Protein AF-A0A812R9K9-F1 (afdb_monomer_lite)

Organism: NCBI:txid1628268

pLDDT: mean 82.78, std 11.75, range [37.62, 94.38]

Sequence (200 aa):
FLWGAYLDRHEHDPGRIRAAMFLMLFVVTCSELGLLLAGVVSLKTTLLALLVNCWGGLDALLRFPAAHDLESWFSAKQFGLLLVKTVTYAFGFIGFRMHIGKFIALILLNVWGLPVLYLMALPLDPCEQVAQDEYDIDLVIRVWQLAVCSKERRKCLDTCRCWWNRKLVAASEQSPLARMAICAASPHYRRAFSKKGRSV

Secondary structure (DSSP, 8-state):
-HHHHHHHHHTT-HHHHHHHHHHHHHHHHHHHHHHHHTTSB-HHHHHHHHHHIIIIIHHHHHHTT----TTSHHHHHHHHHHHHHHHHHHHHBTTGGG-HHHHHHHIIIIIIHHHHHHHHHS-SSTTT----GGG-S-HHHHHHHHHH-HHHHHHHHHHHHHHHHHHHHHHHHH-HHHHHHHHHH-HHHHHHHHHHTT--

Radius of gyration: 21.52 Å; chains: 1; bounding box: 44×42×67 Å

Structure (mmCIF, N/CA/C/O backbone):
data_AF-A0A812R9K9-F1
#
_entry.id   AF-A0A812R9K9-F1
#
loop_
_atom_site.group_PDB
_atom_site.id
_atom_site.type_symbol
_atom_site.label_atom_id
_atom_site.label_alt_id
_atom_site.label_comp_id
_atom_site.label_asym_id
_atom_site.label_entity_id
_atom_site.label_seq_id
_atom_site.pdbx_PDB_ins_code
_atom_site.Cartn_x
_atom_site.Cartn_y
_atom_site.Cartn_z
_atom_site.occupancy
_atom_site.B_iso_or_equiv
_atom_site.auth_seq_id
_atom_site.auth_comp_id
_atom_site.auth_asym_id
_atom_site.auth_atom_id
_atom_site.pdbx_PDB_model_num
ATOM 1 N N . PHE A 1 1 ? 6.531 -17.738 11.746 1.00 61.00 1 PHE A N 1
ATOM 2 C CA . PHE A 1 1 ? 6.916 -19.009 11.100 1.00 61.00 1 PHE A CA 1
ATOM 3 C C . PHE A 1 1 ? 6.564 -19.055 9.618 1.00 61.00 1 PHE A C 1
ATOM 5 O O . PHE A 1 1 ? 7.491 -19.150 8.833 1.00 61.00 1 PHE A O 1
ATOM 12 N N . LEU A 1 2 ? 5.294 -18.914 9.203 1.00 88.12 2 LEU A N 1
ATOM 13 C CA . LEU A 1 2 ? 4.933 -19.003 7.772 1.00 88.12 2 LEU A CA 1
ATOM 14 C C . LEU A 1 2 ? 5.590 -17.934 6.880 1.00 88.12 2 LEU A C 1
ATOM 16 O O . LEU A 1 2 ? 6.073 -18.271 5.807 1.00 88.12 2 LEU A O 1
ATOM 20 N N . TRP A 1 3 ? 5.637 -16.671 7.324 1.00 90.75 3 TRP A N 1
ATOM 21 C CA . TRP A 1 3 ? 6.275 -15.601 6.543 1.00 90.75 3 TRP A CA 1
ATOM 22 C C . TRP A 1 3 ? 7.786 -15.799 6.399 1.00 90.75 3 TRP A C 1
ATOM 24 O O . TRP A 1 3 ? 8.282 -15.772 5.285 1.00 90.75 3 TRP A O 1
ATOM 34 N N . GLY A 1 4 ? 8.491 -16.098 7.497 1.00 88.56 4 GLY A N 1
ATOM 35 C CA . GLY A 1 4 ? 9.932 -16.388 7.461 1.00 88.56 4 GLY A CA 1
ATOM 36 C C . GLY A 1 4 ? 10.275 -17.539 6.514 1.00 88.56 4 GLY A C 1
ATOM 37 O O . GLY A 1 4 ? 11.042 -17.347 5.587 1.00 88.56 4 GLY A O 1
ATOM 38 N N . ALA A 1 5 ? 9.587 -18.681 6.628 1.00 90.31 5 ALA A N 1
ATOM 39 C CA . ALA A 1 5 ? 9.808 -19.808 5.718 1.00 90.31 5 ALA A CA 1
ATOM 40 C C . ALA A 1 5 ? 9.492 -19.479 4.242 1.00 90.31 5 ALA A C 1
ATOM 42 O O . ALA A 1 5 ? 10.068 -20.069 3.328 1.00 90.31 5 ALA A O 1
ATOM 43 N N . TYR A 1 6 ? 8.550 -18.562 3.989 1.00 91.44 6 TYR A N 1
ATOM 44 C CA . TYR A 1 6 ? 8.274 -18.075 2.639 1.00 91.44 6 TYR A CA 1
ATOM 45 C C . TYR A 1 6 ? 9.404 -17.187 2.109 1.00 91.44 6 TYR A C 1
ATOM 47 O O . TYR A 1 6 ? 9.751 -17.327 0.934 1.00 91.44 6 TYR A O 1
ATOM 55 N N . LEU A 1 7 ? 9.956 -16.313 2.959 1.00 90.06 7 LEU A N 1
ATOM 56 C CA . LEU A 1 7 ? 11.097 -15.455 2.643 1.00 90.06 7 LEU A CA 1
ATOM 57 C C . LEU A 1 7 ? 12.351 -16.287 2.379 1.00 90.06 7 LEU A C 1
ATOM 59 O O . LEU A 1 7 ? 12.914 -16.145 1.304 1.00 90.06 7 LEU A O 1
ATOM 63 N N . ASP A 1 8 ? 12.688 -17.243 3.248 1.00 87.44 8 ASP A N 1
ATOM 64 C CA . ASP A 1 8 ? 13.851 -18.132 3.075 1.00 87.44 8 ASP A CA 1
ATOM 65 C C . ASP A 1 8 ? 13.813 -18.880 1.730 1.00 87.44 8 ASP A C 1
ATOM 67 O O . ASP A 1 8 ? 14.831 -19.165 1.108 1.00 87.44 8 ASP A O 1
ATOM 71 N N . ARG A 1 9 ? 12.609 -19.202 1.237 1.00 88.50 9 ARG A N 1
ATOM 72 C CA . ARG A 1 9 ? 12.427 -19.880 -0.054 1.00 88.50 9 ARG A CA 1
ATOM 73 C C . ARG A 1 9 ? 12.538 -18.944 -1.264 1.00 88.50 9 ARG A C 1
ATOM 75 O O . ARG A 1 9 ? 12.765 -19.427 -2.374 1.00 88.50 9 ARG A O 1
ATOM 82 N N . HIS A 1 10 ? 12.299 -17.648 -1.089 1.00 86.50 10 HIS A N 1
ATOM 83 C CA . HIS A 1 10 ? 12.170 -16.670 -2.176 1.00 86.50 10 HIS A CA 1
ATOM 84 C C . HIS A 1 10 ? 13.072 -15.443 -2.001 1.00 86.50 10 HIS A C 1
ATOM 86 O O . HIS A 1 10 ? 12.813 -14.428 -2.643 1.00 86.50 10 HIS A O 1
ATOM 92 N N . GLU A 1 11 ? 14.111 -15.539 -1.173 1.00 80.00 11 GLU A N 1
ATOM 93 C CA . GLU A 1 11 ? 15.035 -14.450 -0.834 1.00 80.00 11 GLU A CA 1
ATOM 94 C C . GLU A 1 11 ? 15.571 -13.752 -2.095 1.00 80.00 11 GLU A C 1
ATOM 96 O O . GLU A 1 11 ? 15.423 -12.544 -2.248 1.00 80.00 11 GLU A O 1
ATOM 101 N N . HIS A 1 12 ? 16.008 -14.533 -3.088 1.00 80.38 12 HIS A N 1
ATOM 102 C CA . HIS A 1 12 ? 16.533 -14.018 -4.359 1.00 80.38 12 HIS A CA 1
ATOM 103 C C . HIS A 1 12 ? 15.465 -13.659 -5.421 1.00 80.38 12 HIS A C 1
ATOM 105 O O . HIS A 1 12 ? 15.804 -13.395 -6.576 1.00 80.38 12 HIS A O 1
ATOM 111 N N . ASP A 1 13 ? 14.167 -13.670 -5.089 1.00 84.50 13 ASP A N 1
ATOM 112 C CA . ASP A 1 13 ? 13.080 -13.251 -5.992 1.00 84.50 13 ASP A CA 1
ATOM 113 C C . ASP A 1 13 ? 12.228 -12.136 -5.349 1.00 84.50 13 ASP A C 1
ATOM 115 O O . ASP A 1 13 ? 11.085 -12.362 -4.917 1.00 84.50 13 ASP A O 1
ATOM 119 N N . PRO A 1 14 ? 12.739 -10.886 -5.325 1.00 83.25 14 PRO A N 1
ATOM 120 C CA . PRO A 1 14 ? 12.039 -9.759 -4.708 1.00 83.25 14 PRO A CA 1
ATOM 121 C C . PRO A 1 14 ? 10.703 -9.450 -5.396 1.00 83.25 14 PRO A C 1
ATOM 123 O O . PRO A 1 14 ? 9.806 -8.868 -4.783 1.00 83.25 14 PRO A O 1
ATOM 126 N N . GLY A 1 15 ? 10.522 -9.866 -6.656 1.00 84.31 15 GLY A N 1
ATOM 127 C CA . GLY A 1 15 ? 9.264 -9.715 -7.382 1.00 84.31 15 GLY A CA 1
ATOM 128 C C . GLY A 1 15 ? 8.128 -10.532 -6.763 1.00 84.31 15 GLY A C 1
ATOM 129 O O . GLY A 1 15 ? 7.005 -10.035 -6.633 1.00 84.31 15 GLY A O 1
ATOM 130 N N . ARG A 1 16 ? 8.409 -11.767 -6.328 1.00 87.62 16 ARG A N 1
ATOM 131 C CA . ARG A 1 16 ? 7.423 -12.620 -5.640 1.00 87.62 16 ARG A CA 1
ATOM 132 C C . ARG A 1 16 ? 7.101 -12.135 -4.240 1.00 87.62 16 ARG A C 1
ATOM 134 O O . ARG A 1 16 ? 5.938 -12.195 -3.840 1.00 87.62 16 ARG A O 1
ATOM 141 N N . ILE A 1 17 ? 8.100 -11.657 -3.506 1.00 89.88 17 ILE A N 1
ATOM 142 C CA . ILE A 1 17 ? 7.899 -11.077 -2.175 1.00 89.88 17 ILE A CA 1
ATOM 143 C C . ILE A 1 17 ? 6.997 -9.846 -2.295 1.00 89.88 17 ILE A C 1
ATOM 145 O O . ILE A 1 17 ? 5.950 -9.781 -1.651 1.00 89.88 17 ILE A O 1
ATOM 149 N N . ARG A 1 18 ? 7.312 -8.940 -3.229 1.00 89.75 18 ARG A N 1
ATOM 150 C CA . ARG A 1 18 ? 6.493 -7.758 -3.522 1.00 89.75 18 ARG A CA 1
ATOM 151 C C . ARG A 1 18 ? 5.051 -8.125 -3.879 1.00 89.75 18 ARG A C 1
ATOM 153 O O . ARG A 1 18 ? 4.118 -7.516 -3.363 1.00 89.75 18 ARG A O 1
ATOM 160 N N . ALA A 1 19 ? 4.844 -9.141 -4.720 1.00 89.06 19 ALA A N 1
ATOM 161 C CA . ALA A 1 19 ? 3.507 -9.619 -5.079 1.00 89.06 19 ALA A CA 1
ATOM 162 C C . ALA A 1 19 ? 2.724 -10.165 -3.869 1.00 89.06 19 ALA A C 1
ATOM 164 O O . ALA A 1 19 ? 1.536 -9.871 -3.725 1.00 89.06 19 ALA A O 1
ATOM 165 N N . ALA A 1 20 ? 3.381 -10.913 -2.978 1.00 92.31 20 ALA A N 1
ATOM 166 C CA . ALA A 1 20 ? 2.767 -11.394 -1.743 1.00 92.31 20 ALA A CA 1
ATOM 167 C C . ALA A 1 20 ? 2.375 -10.233 -0.816 1.00 92.31 20 ALA A C 1
ATOM 169 O O . ALA A 1 20 ? 1.275 -10.225 -0.266 1.00 92.31 20 ALA A O 1
ATOM 170 N N . MET A 1 21 ? 3.219 -9.209 -0.700 1.00 92.25 21 MET A N 1
ATOM 171 C CA . MET A 1 21 ? 2.911 -8.021 0.097 1.00 92.25 21 MET A CA 1
ATOM 172 C C . MET A 1 21 ? 1.775 -7.186 -0.508 1.00 92.25 21 MET A C 1
ATOM 174 O O . MET A 1 21 ? 0.941 -6.672 0.235 1.00 92.25 21 MET A O 1
ATOM 178 N N . PHE A 1 22 ? 1.669 -7.102 -1.840 1.00 92.3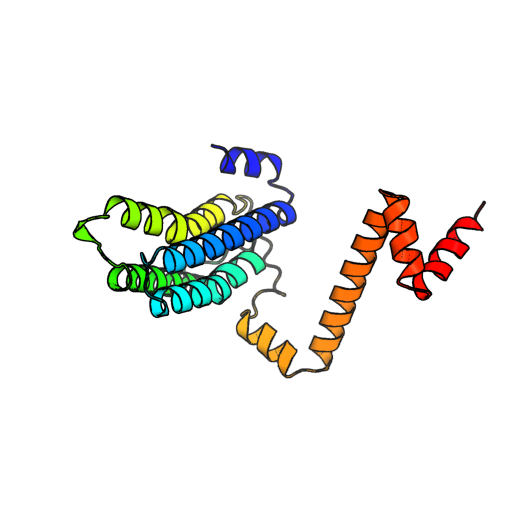1 22 PHE A N 1
ATOM 179 C CA . PHE A 1 22 ? 0.506 -6.499 -2.505 1.00 92.31 22 PHE A CA 1
ATOM 180 C C . PHE A 1 22 ? -0.785 -7.255 -2.189 1.00 92.31 22 PHE A C 1
ATOM 182 O O . PHE A 1 22 ? -1.809 -6.630 -1.911 1.00 92.31 22 PHE A O 1
ATOM 189 N N . LEU A 1 23 ? -0.740 -8.590 -2.186 1.00 93.12 23 LEU A N 1
ATOM 190 C CA . LEU A 1 23 ? -1.879 -9.410 -1.783 1.00 93.12 23 LEU A CA 1
ATOM 191 C C . LEU A 1 23 ? -2.259 -9.148 -0.319 1.00 93.12 23 LEU A C 1
ATOM 193 O O . LEU A 1 23 ? -3.439 -9.007 -0.012 1.00 93.12 23 LEU A O 1
ATOM 197 N N . MET A 1 24 ? -1.282 -9.027 0.580 1.00 92.62 24 MET A N 1
ATOM 198 C CA . MET A 1 24 ? -1.536 -8.687 1.983 1.00 92.62 24 MET A CA 1
ATOM 199 C C . MET A 1 24 ? -2.142 -7.291 2.137 1.00 92.62 24 MET A C 1
ATOM 201 O O . MET A 1 24 ? -3.121 -7.142 2.863 1.00 92.62 24 MET A O 1
ATOM 205 N N . LEU A 1 25 ? -1.628 -6.283 1.424 1.00 93.31 25 LEU A N 1
ATOM 206 C CA . LEU A 1 25 ? -2.205 -4.936 1.407 1.00 93.31 25 LEU A CA 1
ATOM 207 C C . LEU A 1 25 ? -3.656 -4.960 0.909 1.00 93.31 25 LEU A C 1
ATOM 209 O O . LEU A 1 25 ? -4.515 -4.289 1.483 1.00 93.31 25 LEU A O 1
ATOM 213 N N . PHE A 1 26 ? -3.951 -5.763 -0.115 1.00 93.25 26 PHE A N 1
ATOM 214 C CA . PHE A 1 26 ? -5.313 -5.968 -0.601 1.00 93.25 26 PHE A CA 1
ATOM 215 C C . PHE A 1 26 ? -6.209 -6.601 0.473 1.00 93.25 26 PHE A C 1
ATOM 217 O O . PHE A 1 26 ? -7.285 -6.077 0.750 1.00 93.25 26 PHE A O 1
ATOM 224 N N . VAL A 1 27 ? -5.750 -7.665 1.139 1.00 93.31 27 VAL A N 1
ATOM 225 C CA . VAL A 1 27 ? -6.488 -8.318 2.237 1.00 93.31 27 VAL A CA 1
ATOM 226 C C . VAL A 1 27 ? -6.747 -7.352 3.397 1.00 93.31 27 VAL A C 1
ATOM 228 O O . VAL A 1 27 ? -7.874 -7.287 3.885 1.00 93.31 27 VAL A O 1
ATOM 231 N N . VAL A 1 28 ? -5.744 -6.568 3.803 1.00 92.12 28 VAL A N 1
ATOM 232 C CA . VAL A 1 28 ? -5.869 -5.510 4.821 1.00 92.12 28 VAL A CA 1
ATOM 233 C C . VAL A 1 28 ? -6.953 -4.520 4.402 1.00 92.12 28 VAL A C 1
ATOM 235 O O . VAL A 1 28 ? -7.919 -4.328 5.134 1.00 92.12 28 VAL A O 1
ATOM 238 N N . THR A 1 29 ? -6.877 -3.997 3.179 1.00 93.25 29 THR A N 1
ATOM 239 C CA . THR A 1 29 ? -7.857 -3.052 2.618 1.00 93.25 29 THR A CA 1
ATOM 240 C C . THR A 1 29 ? -9.279 -3.630 2.607 1.00 93.25 29 THR A C 1
ATOM 242 O O . THR A 1 29 ? -10.227 -2.967 3.028 1.00 93.25 29 THR A O 1
ATOM 245 N N . CYS A 1 30 ? -9.450 -4.888 2.191 1.00 94.38 30 CYS A N 1
ATOM 246 C CA . CYS A 1 30 ? -10.738 -5.580 2.250 1.00 94.38 30 CYS A CA 1
ATOM 247 C C . CYS A 1 30 ? -11.240 -5.749 3.688 1.00 94.38 30 CYS A C 1
ATOM 249 O O . CYS A 1 30 ? -12.436 -5.604 3.938 1.00 94.38 30 CYS A O 1
ATOM 251 N N . SER A 1 31 ? -10.349 -6.029 4.640 1.00 92.25 31 SER A N 1
ATOM 252 C CA . SER A 1 31 ? -10.724 -6.156 6.048 1.00 92.25 31 SER A CA 1
ATOM 253 C C . SER A 1 31 ? -11.186 -4.822 6.646 1.00 92.25 31 SER A C 1
ATOM 255 O O . SER A 1 31 ? -12.160 -4.803 7.395 1.00 92.25 31 SER A O 1
ATOM 257 N N . GLU A 1 32 ? -10.589 -3.695 6.244 1.00 92.44 32 GLU A N 1
ATOM 258 C CA . GLU A 1 32 ? -11.025 -2.350 6.648 1.00 92.44 32 GLU A CA 1
ATOM 259 C C . GLU A 1 32 ? -12.422 -2.008 6.113 1.00 92.44 32 GLU A C 1
ATOM 261 O O . GLU A 1 32 ? -13.250 -1.450 6.838 1.00 92.44 32 GLU A O 1
ATOM 266 N N . LEU A 1 33 ? -12.724 -2.402 4.872 1.00 93.94 33 LEU A N 1
ATOM 267 C CA . LEU A 1 33 ? -14.076 -2.300 4.316 1.00 93.94 33 LEU A CA 1
ATOM 268 C C . LEU A 1 33 ? -15.061 -3.209 5.062 1.00 93.94 33 LEU A C 1
ATOM 270 O O . LEU A 1 33 ? -16.177 -2.794 5.362 1.00 93.94 33 LEU A O 1
ATOM 274 N N . GLY A 1 34 ? -14.647 -4.427 5.418 1.00 93.19 34 GLY A N 1
ATOM 275 C CA . GLY A 1 34 ? -15.454 -5.335 6.235 1.00 93.19 34 GLY A CA 1
ATOM 276 C C . GLY A 1 34 ? -15.801 -4.744 7.605 1.00 93.19 34 GLY A C 1
ATOM 277 O O . GLY A 1 34 ? -16.941 -4.851 8.052 1.00 93.19 34 GLY A O 1
ATOM 278 N N . LEU A 1 35 ? -14.853 -4.058 8.248 1.00 91.00 35 LEU A N 1
ATOM 279 C CA . LEU A 1 35 ? -15.060 -3.377 9.532 1.00 91.00 35 LEU A CA 1
ATOM 280 C C . LEU A 1 35 ? -16.048 -2.208 9.433 1.00 91.00 35 LEU A C 1
ATOM 282 O O . LEU A 1 35 ? -16.828 -1.993 10.365 1.00 91.00 35 LEU A O 1
ATOM 286 N N . LEU A 1 36 ? -16.044 -1.485 8.309 1.00 93.94 36 LEU A N 1
ATOM 287 C CA . LEU A 1 36 ? -17.044 -0.461 8.009 1.00 93.94 36 LEU A CA 1
ATOM 288 C C . LEU A 1 36 ? -18.440 -1.076 7.869 1.00 93.94 36 LEU A C 1
ATOM 290 O O . LEU A 1 36 ? -19.383 -0.607 8.502 1.00 93.94 36 LEU A O 1
ATOM 294 N N . LEU A 1 37 ? -18.570 -2.139 7.070 1.00 94.31 37 LEU A N 1
ATOM 295 C CA . LEU A 1 37 ? -19.849 -2.824 6.848 1.00 94.31 37 LEU A CA 1
ATOM 296 C C . LEU A 1 37 ? -20.405 -3.445 8.137 1.00 94.31 37 LEU A C 1
ATOM 298 O O . LEU A 1 37 ? -21.615 -3.478 8.334 1.00 94.31 37 LEU A O 1
ATOM 302 N N . ALA A 1 38 ? -19.525 -3.886 9.036 1.00 90.94 38 ALA A N 1
ATOM 303 C CA . ALA A 1 38 ? -19.889 -4.384 10.358 1.00 90.94 38 ALA A CA 1
ATOM 304 C C . ALA A 1 38 ? -20.239 -3.272 11.371 1.00 90.94 38 ALA A C 1
ATOM 306 O O . ALA A 1 38 ? -20.570 -3.583 12.514 1.00 90.94 38 ALA A O 1
ATOM 307 N N . GLY A 1 39 ? -20.132 -1.991 10.998 1.00 90.19 39 GLY A N 1
ATOM 308 C CA . GLY A 1 39 ? -20.424 -0.854 11.878 1.00 90.19 39 GLY A CA 1
ATOM 309 C C . GLY A 1 39 ? -19.428 -0.672 13.029 1.00 90.19 39 GLY A C 1
ATOM 310 O O . GLY A 1 39 ? -19.733 0.011 14.004 1.00 90.19 39 GLY A O 1
ATOM 311 N N . VAL A 1 40 ? -18.243 -1.285 12.942 1.00 90.44 40 VAL A N 1
ATOM 312 C CA . VAL A 1 40 ? -17.200 -1.213 13.983 1.00 90.44 40 VAL A CA 1
ATOM 313 C C . VAL A 1 40 ? -16.410 0.093 13.881 1.00 90.44 40 VAL A C 1
ATOM 315 O O . VAL A 1 40 ? -15.907 0.614 14.876 1.00 90.44 40 VAL A O 1
ATOM 318 N N . VAL A 1 41 ? -16.292 0.626 12.667 1.00 92.06 41 VAL A N 1
ATOM 319 C CA . VAL A 1 41 ? -15.477 1.796 12.346 1.00 92.06 41 VAL A CA 1
ATOM 320 C C . VAL A 1 41 ? -16.307 2.798 11.545 1.00 92.06 41 VAL A C 1
ATOM 322 O O . VAL A 1 41 ? -17.119 2.412 10.706 1.00 92.06 41 VAL A O 1
ATOM 325 N N . SER A 1 42 ? -16.113 4.094 11.800 1.00 92.31 42 SER A N 1
ATOM 326 C CA . SER A 1 42 ? -16.816 5.150 11.061 1.00 92.31 42 SER A CA 1
ATOM 327 C C . SER A 1 42 ? -16.366 5.249 9.594 1.00 92.31 42 SER A C 1
ATOM 329 O O . SER A 1 42 ? -15.195 5.033 9.280 1.00 92.31 42 SER A O 1
ATOM 331 N N . LEU A 1 43 ? -17.259 5.689 8.696 1.00 93.31 43 LEU A N 1
ATOM 332 C CA . LEU A 1 43 ? -16.930 5.912 7.278 1.00 93.31 43 LEU A CA 1
ATOM 333 C C . LEU A 1 43 ? -15.726 6.848 7.093 1.00 93.31 43 LEU A C 1
ATOM 335 O O . LEU A 1 43 ? -14.868 6.591 6.254 1.00 93.31 43 LEU A O 1
ATOM 339 N N . LYS A 1 44 ? -15.634 7.915 7.898 1.00 94.12 44 LYS A N 1
ATOM 340 C CA . LYS A 1 44 ? -14.521 8.877 7.838 1.00 94.12 44 LYS A CA 1
ATOM 341 C C . LYS A 1 44 ? -13.184 8.199 8.142 1.00 94.12 44 LYS A C 1
ATOM 343 O O . LYS A 1 44 ? -12.202 8.426 7.443 1.00 94.12 44 LYS A O 1
ATOM 348 N N . THR A 1 45 ? -13.170 7.343 9.160 1.00 92.88 45 THR A N 1
ATOM 349 C CA . THR A 1 45 ? -11.997 6.565 9.567 1.00 92.88 45 THR A CA 1
ATOM 350 C C . THR A 1 45 ? -11.582 5.591 8.475 1.00 92.88 45 THR A C 1
ATOM 352 O O . THR A 1 45 ? -10.404 5.538 8.137 1.00 92.88 45 THR A O 1
ATOM 355 N N . THR A 1 46 ? -12.536 4.882 7.866 1.00 93.50 46 THR A N 1
ATOM 356 C CA . THR A 1 46 ? -12.250 3.978 6.747 1.00 93.50 46 THR A CA 1
ATOM 357 C C . THR A 1 46 ? -11.696 4.734 5.543 1.00 93.50 46 THR A C 1
ATOM 359 O O . THR A 1 46 ? -10.688 4.315 4.991 1.00 93.50 46 THR A O 1
ATOM 362 N N . LEU A 1 47 ? -12.274 5.876 5.157 1.00 94.31 47 LEU A N 1
ATOM 363 C CA . LEU A 1 47 ? -11.760 6.677 4.037 1.00 94.31 47 LEU A CA 1
ATOM 364 C C . LEU A 1 47 ? -10.319 7.150 4.271 1.00 94.31 47 LEU A C 1
ATOM 366 O O . LEU A 1 47 ? -9.490 7.062 3.366 1.00 94.31 47 LEU A O 1
ATOM 370 N N . LEU A 1 48 ? -10.004 7.609 5.484 1.00 94.00 48 LEU A N 1
ATOM 371 C CA . LEU A 1 48 ? -8.639 7.989 5.855 1.00 94.00 48 LEU A CA 1
ATOM 372 C C . LEU A 1 48 ? -7.687 6.785 5.850 1.00 94.00 48 LEU A C 1
ATOM 374 O O . LEU A 1 48 ? -6.575 6.898 5.342 1.00 94.00 48 LEU A O 1
ATOM 378 N N . ALA A 1 49 ? -8.116 5.629 6.360 1.00 92.31 49 ALA A N 1
ATOM 379 C CA . ALA A 1 49 ? -7.313 4.408 6.349 1.00 92.31 49 ALA A CA 1
ATOM 380 C C . ALA A 1 49 ? -7.018 3.922 4.918 1.00 92.31 49 ALA A C 1
ATOM 382 O O . ALA A 1 49 ? -5.870 3.601 4.608 1.00 92.31 49 ALA A O 1
ATOM 383 N N . LEU A 1 50 ? -8.012 3.973 4.024 1.00 92.50 50 LEU A N 1
ATOM 384 C CA . LEU A 1 50 ? -7.844 3.679 2.600 1.00 92.50 50 LEU A CA 1
ATOM 385 C C . LEU A 1 50 ? -6.849 4.639 1.944 1.00 92.50 50 LEU A C 1
ATOM 387 O O . LEU A 1 50 ? -5.976 4.199 1.201 1.00 92.50 50 LEU A O 1
ATOM 391 N N . LEU A 1 51 ? -6.939 5.937 2.244 1.00 92.88 51 LEU A N 1
ATOM 392 C CA . LEU A 1 51 ? -5.996 6.933 1.737 1.00 92.88 51 LEU A CA 1
ATOM 393 C C . LEU A 1 51 ? -4.569 6.638 2.215 1.00 92.88 51 LEU A C 1
ATOM 395 O O . LEU A 1 51 ? -3.646 6.663 1.405 1.00 92.88 51 LEU A O 1
ATOM 399 N N . VAL A 1 52 ? -4.385 6.286 3.490 1.00 93.00 52 VAL A N 1
ATOM 400 C CA . VAL A 1 52 ? -3.076 5.887 4.030 1.00 93.00 52 VAL A CA 1
ATOM 401 C C . VAL A 1 52 ? -2.556 4.607 3.370 1.00 93.00 52 VAL A C 1
ATOM 403 O O . VAL A 1 52 ? -1.379 4.543 3.025 1.00 93.00 52 VAL A O 1
ATOM 406 N N . ASN A 1 53 ? -3.397 3.599 3.141 1.00 91.44 53 ASN A N 1
ATOM 407 C CA . ASN A 1 53 ? -2.983 2.362 2.471 1.00 91.44 53 ASN A CA 1
ATOM 408 C C . ASN A 1 53 ? -2.582 2.607 1.013 1.00 91.44 53 ASN A C 1
ATOM 410 O O . ASN A 1 53 ? -1.563 2.091 0.555 1.00 91.44 53 ASN A O 1
ATOM 414 N N . CYS A 1 54 ? -3.359 3.417 0.294 1.00 88.31 54 CYS A N 1
ATOM 415 C CA . CYS A 1 54 ? -3.090 3.771 -1.095 1.00 88.31 54 CYS A CA 1
ATOM 416 C C . CYS A 1 54 ? -1.869 4.680 -1.240 1.00 88.31 54 CYS A C 1
ATOM 418 O O . CYS A 1 54 ? -1.137 4.545 -2.212 1.00 88.31 54 CYS A O 1
ATOM 420 N N . TRP A 1 55 ? -1.643 5.609 -0.309 1.00 89.75 55 TRP A N 1
ATOM 421 C CA . TRP A 1 55 ? -0.509 6.526 -0.388 1.00 89.75 55 TRP A CA 1
ATOM 422 C C . TRP A 1 55 ? 0.741 5.932 0.251 1.00 89.75 55 TRP A C 1
ATOM 424 O O . TRP A 1 55 ? 1.761 5.826 -0.411 1.00 89.75 55 TRP A O 1
ATOM 434 N N . GLY A 1 56 ? 0.686 5.533 1.517 1.00 87.88 56 GLY A N 1
ATOM 435 C CA . GLY A 1 56 ? 1.834 4.988 2.241 1.00 87.88 56 GLY A CA 1
ATOM 436 C C . GLY A 1 56 ? 2.154 3.561 1.822 1.00 87.88 56 GLY A C 1
ATOM 437 O O . GLY A 1 56 ? 3.257 3.290 1.350 1.00 87.88 56 GLY A O 1
ATOM 438 N N . GLY A 1 57 ? 1.170 2.665 1.939 1.00 86.81 57 GLY A N 1
ATOM 439 C CA . GLY A 1 57 ? 1.347 1.236 1.668 1.00 86.81 57 GLY A CA 1
ATOM 440 C C . GLY A 1 57 ? 1.774 0.956 0.228 1.00 86.81 57 GLY A C 1
ATOM 441 O O . GLY A 1 57 ? 2.785 0.299 0.003 1.00 86.81 57 GLY A O 1
ATOM 442 N N . LEU A 1 58 ? 1.048 1.490 -0.755 1.00 87.00 58 LEU A N 1
ATOM 443 C CA . LEU A 1 58 ? 1.359 1.262 -2.169 1.00 87.00 58 LEU A CA 1
ATOM 444 C C . LEU A 1 58 ? 2.713 1.869 -2.575 1.00 87.00 58 LEU A C 1
ATOM 446 O O . LEU A 1 58 ? 3.470 1.219 -3.289 1.00 87.00 58 LEU A O 1
ATOM 450 N N . ASP A 1 59 ? 3.041 3.073 -2.096 1.00 87.62 59 ASP A N 1
ATOM 451 C CA . ASP A 1 59 ? 4.337 3.720 -2.352 1.00 87.62 59 ASP A CA 1
ATOM 452 C C . ASP A 1 59 ? 5.499 2.914 -1.752 1.00 87.62 59 ASP A C 1
ATOM 454 O O . ASP A 1 59 ? 6.499 2.690 -2.431 1.00 87.62 59 ASP A O 1
ATOM 458 N N . ALA A 1 60 ? 5.339 2.380 -0.536 1.00 87.44 60 ALA A N 1
ATOM 459 C CA . ALA A 1 60 ? 6.341 1.513 0.080 1.00 87.44 60 ALA A CA 1
ATOM 460 C C . ALA A 1 60 ? 6.548 0.214 -0.711 1.00 87.44 60 ALA A C 1
ATOM 462 O O . ALA A 1 60 ? 7.678 -0.147 -1.033 1.00 87.44 60 ALA A O 1
ATOM 463 N N . LEU A 1 61 ? 5.468 -0.469 -1.099 1.00 87.44 61 LEU A N 1
ATOM 464 C CA . LEU A 1 61 ? 5.569 -1.714 -1.869 1.00 87.44 61 LEU A CA 1
ATOM 465 C C . LEU A 1 61 ? 6.161 -1.514 -3.265 1.00 87.44 61 LEU A C 1
ATOM 467 O O . LEU A 1 61 ? 6.804 -2.420 -3.792 1.00 87.44 61 LEU A O 1
ATOM 471 N N . LEU A 1 62 ? 5.953 -0.352 -3.883 1.00 84.69 62 LEU A N 1
ATOM 472 C CA . LEU A 1 62 ? 6.570 -0.037 -5.170 1.00 84.69 62 LEU A CA 1
ATOM 473 C C . LEU A 1 62 ? 8.078 0.207 -5.063 1.00 84.69 62 LEU A C 1
ATOM 475 O O . LEU A 1 62 ? 8.781 -0.076 -6.032 1.00 84.69 62 LEU A O 1
ATOM 479 N N . ARG A 1 63 ? 8.552 0.709 -3.919 1.00 82.88 63 ARG A N 1
ATOM 480 C CA . ARG A 1 63 ? 9.972 0.971 -3.643 1.00 82.88 63 ARG A CA 1
ATOM 481 C C . ARG A 1 63 ? 10.728 -0.266 -3.151 1.00 82.88 63 ARG A C 1
ATOM 483 O O . ARG A 1 63 ? 11.941 -0.325 -3.299 1.00 82.88 63 ARG A O 1
ATOM 490 N N . PHE A 1 64 ? 10.039 -1.286 -2.639 1.00 82.25 64 PHE A N 1
ATOM 491 C CA . PHE A 1 64 ? 10.660 -2.552 -2.233 1.00 82.25 64 PHE A CA 1
ATOM 492 C C . PHE A 1 64 ? 11.469 -3.204 -3.380 1.00 82.25 64 PHE A C 1
ATOM 494 O O . PHE A 1 64 ? 10.928 -3.328 -4.484 1.00 82.25 64 PHE A O 1
ATOM 501 N N . PRO A 1 65 ? 12.697 -3.720 -3.167 1.00 81.38 65 PRO A N 1
ATOM 502 C CA . PRO A 1 65 ? 13.400 -3.917 -1.894 1.00 81.38 65 PRO A CA 1
ATOM 503 C C . PRO A 1 65 ? 14.424 -2.810 -1.567 1.00 81.38 65 PRO A C 1
ATOM 505 O O . PRO A 1 65 ? 15.489 -3.103 -1.033 1.00 81.38 65 PRO A O 1
ATOM 508 N N . ALA A 1 66 ? 14.150 -1.543 -1.892 1.00 80.75 66 ALA A N 1
ATOM 509 C CA . ALA A 1 66 ? 15.039 -0.456 -1.493 1.00 80.75 66 ALA A CA 1
ATOM 510 C C . ALA A 1 66 ? 14.995 -0.261 0.031 1.00 80.75 66 ALA A C 1
ATOM 512 O O . ALA A 1 66 ? 13.925 -0.044 0.618 1.00 80.75 66 ALA A O 1
ATOM 513 N N . ALA A 1 67 ? 16.163 -0.338 0.667 1.00 78.44 67 ALA A N 1
ATOM 514 C CA . ALA A 1 67 ? 16.332 0.125 2.032 1.00 78.44 67 ALA A CA 1
ATOM 515 C C . ALA A 1 67 ? 16.437 1.654 2.015 1.00 78.44 67 ALA A C 1
ATOM 517 O O . ALA A 1 67 ? 17.126 2.236 1.180 1.00 78.44 67 ALA A O 1
ATOM 518 N N . HIS A 1 68 ? 15.718 2.303 2.923 1.00 78.06 68 HIS A N 1
ATOM 519 C CA . HIS A 1 68 ? 15.759 3.748 3.091 1.00 78.06 68 HIS A CA 1
ATOM 520 C C . HIS A 1 68 ? 16.233 4.059 4.505 1.00 78.06 68 HIS A C 1
ATOM 522 O O . HIS A 1 68 ? 15.774 3.430 5.462 1.00 78.06 68 HIS A O 1
ATOM 528 N N . ASP A 1 69 ? 17.102 5.058 4.645 1.00 78.44 69 ASP A N 1
ATOM 529 C CA . ASP A 1 69 ? 17.544 5.517 5.958 1.00 78.44 69 ASP A CA 1
ATOM 530 C C . ASP A 1 69 ? 16.355 6.004 6.790 1.00 78.44 69 ASP A C 1
ATOM 532 O O . ASP A 1 69 ? 15.379 6.556 6.263 1.00 78.44 69 ASP A O 1
ATOM 536 N N . LEU A 1 70 ? 16.428 5.835 8.110 1.00 76.88 70 LEU A N 1
ATOM 537 C CA . LEU A 1 70 ? 15.390 6.323 9.027 1.00 76.88 70 LEU A CA 1
ATOM 538 C C . LEU A 1 70 ? 15.255 7.852 8.986 1.00 76.88 70 LEU A C 1
ATOM 540 O O . LEU A 1 70 ? 14.167 8.374 9.216 1.00 76.88 70 LEU A O 1
ATOM 544 N N . GLU A 1 71 ? 16.337 8.550 8.638 1.00 75.81 71 GLU A N 1
ATOM 545 C CA . GLU A 1 71 ? 16.382 10.008 8.475 1.00 75.81 71 GLU A CA 1
ATOM 546 C C . GLU A 1 71 ? 15.843 10.479 7.115 1.00 75.81 71 GLU A C 1
ATOM 548 O O . GLU A 1 71 ? 15.647 11.675 6.899 1.00 75.81 71 GLU A O 1
ATOM 553 N N . SER A 1 72 ? 15.568 9.555 6.187 1.00 83.12 72 SER A N 1
ATOM 554 C CA . SER A 1 72 ? 15.040 9.911 4.874 1.00 83.12 72 SER A CA 1
ATOM 555 C C . SER A 1 72 ? 13.621 10.482 4.964 1.00 83.12 72 SER A C 1
ATOM 557 O O . SER A 1 72 ? 12.800 10.094 5.804 1.00 83.12 72 SER A O 1
ATOM 559 N N . TRP A 1 73 ? 13.289 11.366 4.019 1.00 83.94 73 TRP A N 1
ATOM 560 C CA . TRP A 1 73 ? 11.936 11.914 3.886 1.00 83.94 73 TRP A CA 1
ATOM 561 C C . TRP A 1 73 ? 10.877 10.817 3.713 1.00 83.94 73 TRP A C 1
ATOM 563 O O . TRP A 1 73 ? 9.763 10.928 4.228 1.00 83.94 73 TRP A O 1
ATOM 573 N N . PHE A 1 74 ? 11.232 9.731 3.023 1.00 85.50 74 PHE A N 1
ATOM 574 C CA . PHE A 1 74 ? 10.359 8.578 2.844 1.00 85.50 74 PHE A CA 1
ATOM 575 C C . PHE A 1 74 ? 10.015 7.915 4.184 1.00 85.50 74 PHE A C 1
ATOM 577 O O . PHE A 1 74 ? 8.835 7.730 4.485 1.00 85.50 74 PHE A O 1
ATOM 584 N N . SER A 1 75 ? 11.017 7.613 5.013 1.00 85.38 75 SER A N 1
ATOM 585 C CA . SER A 1 75 ? 10.804 7.020 6.337 1.00 85.38 75 SER A CA 1
ATOM 586 C C . SER A 1 75 ? 9.954 7.930 7.221 1.00 85.38 75 SER A C 1
ATOM 588 O O . SER A 1 75 ? 8.949 7.483 7.777 1.00 85.38 75 SER A O 1
ATOM 590 N N . ALA A 1 76 ? 10.268 9.229 7.270 1.00 87.94 76 ALA A N 1
ATOM 591 C CA . ALA A 1 76 ? 9.483 10.216 8.014 1.00 87.94 76 ALA A CA 1
ATOM 592 C C . ALA A 1 76 ? 8.012 10.260 7.556 1.00 87.94 76 ALA A C 1
ATOM 594 O O . ALA A 1 76 ? 7.097 10.242 8.385 1.00 87.94 76 ALA A O 1
ATOM 595 N N . LYS A 1 77 ? 7.766 10.242 6.239 1.00 90.50 77 LYS A N 1
ATOM 596 C CA . LYS A 1 77 ? 6.422 10.158 5.652 1.00 90.50 77 LYS A CA 1
ATOM 597 C C . LYS A 1 77 ? 5.698 8.883 6.088 1.00 90.50 77 LYS A C 1
ATOM 599 O O . LYS A 1 77 ? 4.543 8.964 6.505 1.00 90.50 77 LYS A O 1
ATOM 604 N N . GLN A 1 78 ? 6.341 7.718 6.007 1.00 91.44 78 GLN A N 1
ATOM 605 C CA . GLN A 1 78 ? 5.720 6.441 6.379 1.00 91.44 78 GLN A CA 1
ATOM 606 C C . GLN A 1 78 ? 5.368 6.393 7.871 1.00 91.44 78 GLN A C 1
ATOM 608 O O . GLN A 1 78 ? 4.248 6.014 8.218 1.00 91.44 78 GLN A O 1
ATOM 613 N N . PHE A 1 79 ? 6.259 6.860 8.752 1.00 91.38 79 PHE A N 1
ATOM 614 C CA . PHE A 1 79 ? 5.962 6.985 10.182 1.00 91.38 79 PHE A CA 1
ATOM 615 C C . PHE A 1 79 ? 4.812 7.957 10.447 1.00 91.38 79 PHE A C 1
ATOM 617 O O . PHE A 1 79 ? 3.912 7.641 11.226 1.00 91.38 79 PHE A O 1
ATOM 624 N N . GLY A 1 80 ? 4.793 9.108 9.769 1.00 92.38 80 GLY A N 1
ATOM 625 C CA . GLY A 1 80 ? 3.706 10.078 9.874 1.00 92.38 80 GLY A CA 1
ATOM 626 C C . GLY A 1 80 ? 2.357 9.487 9.461 1.00 92.38 80 GLY A C 1
ATOM 627 O O . GLY A 1 80 ? 1.373 9.612 10.190 1.00 92.38 80 GLY A O 1
ATOM 628 N N . LEU A 1 81 ? 2.308 8.776 8.332 1.00 93.12 81 LEU A N 1
ATOM 629 C CA . LEU A 1 81 ? 1.100 8.102 7.850 1.00 93.12 81 LEU A CA 1
ATOM 630 C C . LEU A 1 81 ? 0.641 6.984 8.798 1.00 93.12 81 LEU A C 1
ATOM 632 O O . LEU A 1 81 ? -0.557 6.849 9.057 1.00 93.12 81 LEU A O 1
ATOM 636 N N . LEU A 1 82 ? 1.575 6.218 9.365 1.00 92.94 82 LEU A N 1
ATOM 637 C CA . LEU A 1 82 ? 1.279 5.178 10.349 1.00 92.94 82 LEU A CA 1
ATOM 638 C C . LEU A 1 82 ? 0.730 5.767 11.656 1.00 92.94 82 LEU A C 1
ATOM 640 O O . LEU A 1 82 ? -0.240 5.244 12.214 1.00 92.94 82 LEU A O 1
ATOM 644 N N . LEU A 1 83 ? 1.288 6.890 12.112 1.00 94.25 83 LEU A N 1
ATOM 645 C CA . LEU A 1 83 ? 0.789 7.628 13.269 1.00 94.25 83 LEU A CA 1
ATOM 646 C C . LEU A 1 83 ? -0.623 8.161 13.009 1.00 94.25 83 LEU A C 1
ATOM 648 O O . LEU A 1 83 ? -1.521 7.926 13.818 1.00 94.25 83 LEU A O 1
ATOM 652 N N . VAL A 1 84 ? -0.850 8.803 11.858 1.00 93.56 84 VAL A N 1
ATOM 653 C CA . VAL A 1 84 ? -2.176 9.288 11.446 1.00 93.56 84 VAL A CA 1
ATOM 654 C C . VAL A 1 84 ? -3.183 8.143 11.434 1.00 93.56 84 VAL A C 1
ATOM 656 O O . VAL A 1 84 ? -4.267 8.287 11.997 1.00 93.56 84 VAL A O 1
ATOM 659 N N . LYS A 1 85 ? -2.834 6.986 10.862 1.00 93.44 85 LYS A N 1
ATOM 660 C CA . LYS A 1 85 ? -3.706 5.803 10.829 1.00 93.44 85 LYS A CA 1
ATOM 661 C C . LYS A 1 85 ? -4.026 5.292 12.236 1.00 93.44 85 LYS A C 1
ATOM 663 O O . LYS A 1 85 ? -5.189 5.032 12.540 1.00 93.44 85 LYS A O 1
ATOM 668 N N . THR A 1 86 ? -3.024 5.214 13.111 1.00 92.75 86 THR A N 1
ATOM 669 C CA . THR A 1 86 ? -3.188 4.792 14.513 1.00 92.75 86 THR A CA 1
ATOM 670 C C . THR A 1 86 ? -4.150 5.710 15.263 1.00 92.75 86 THR A C 1
ATOM 672 O O . THR A 1 86 ? -5.120 5.246 15.861 1.00 92.75 86 THR A O 1
ATOM 675 N N . VAL A 1 87 ? -3.920 7.022 15.182 1.00 93.31 87 VAL A N 1
ATOM 676 C CA . VAL A 1 87 ? -4.761 8.050 15.808 1.00 93.31 87 VAL A CA 1
ATOM 677 C C . VAL A 1 87 ? -6.182 8.005 15.245 1.00 93.31 87 VAL A C 1
ATOM 679 O O . VAL A 1 87 ? -7.158 8.037 15.992 1.00 93.31 87 VAL A O 1
ATOM 682 N N . THR A 1 88 ? -6.309 7.849 13.929 1.00 92.94 88 THR A N 1
ATOM 683 C CA . THR A 1 88 ? -7.601 7.766 13.239 1.00 92.94 88 THR A CA 1
ATOM 684 C C . THR A 1 88 ? -8.425 6.579 13.733 1.00 92.94 88 THR A C 1
ATOM 686 O O . THR A 1 88 ? -9.621 6.737 13.981 1.00 92.94 88 THR A O 1
ATOM 689 N N . TYR A 1 89 ? -7.810 5.414 13.955 1.00 91.19 89 TYR A N 1
ATOM 690 C CA . TYR A 1 89 ? -8.501 4.276 14.561 1.00 91.19 89 TYR A CA 1
ATOM 691 C C . TYR A 1 89 ? -8.814 4.476 16.040 1.00 91.19 89 TYR A C 1
ATOM 693 O O . TYR A 1 89 ? -9.901 4.096 16.468 1.00 91.19 89 TYR A O 1
ATOM 701 N N . ALA A 1 90 ? -7.921 5.098 16.812 1.00 90.31 90 ALA A N 1
ATOM 702 C CA . ALA A 1 90 ? -8.159 5.372 18.229 1.00 90.31 90 ALA A CA 1
ATOM 703 C C . ALA A 1 90 ? -9.422 6.225 18.453 1.00 90.31 90 ALA A C 1
ATOM 705 O O . ALA A 1 90 ? -10.201 5.941 19.359 1.00 90.31 90 ALA A O 1
ATOM 706 N N . PHE A 1 91 ? -9.662 7.220 17.594 1.0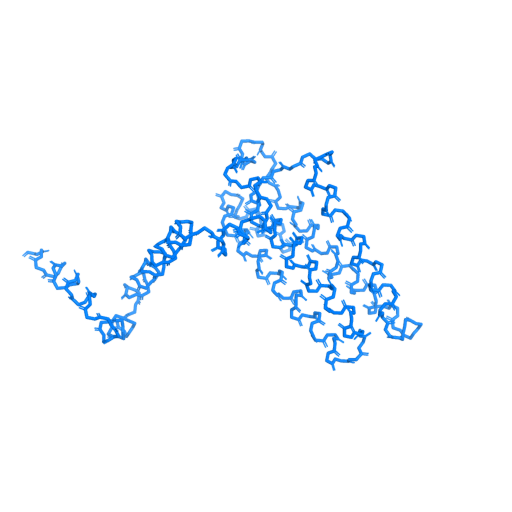0 90.75 91 PHE A N 1
ATOM 707 C CA . PHE A 1 91 ? -10.856 8.074 17.663 1.00 90.75 91 PHE A CA 1
ATOM 708 C C . PHE A 1 91 ? -12.051 7.549 16.855 1.00 90.75 91 PHE A C 1
ATOM 710 O O . PHE A 1 91 ? -13.193 7.913 17.122 1.00 90.75 91 PHE A O 1
ATOM 717 N N . GLY A 1 92 ? -11.796 6.718 15.848 1.00 87.62 92 GLY A N 1
ATOM 718 C CA . GLY A 1 92 ? -12.789 6.240 14.888 1.00 87.62 92 GLY A CA 1
ATOM 719 C C . GLY A 1 92 ? -13.490 4.934 15.239 1.00 87.62 92 GLY A C 1
ATOM 720 O O . GLY A 1 92 ? -14.444 4.553 14.553 1.00 87.62 92 GLY A O 1
ATOM 721 N N . PHE A 1 93 ? -12.991 4.225 16.252 1.00 89.94 93 PHE A N 1
ATOM 722 C CA . PHE A 1 93 ? -13.491 2.920 16.660 1.00 89.94 93 PHE A CA 1
ATOM 723 C C . PHE A 1 93 ? -14.728 3.051 17.554 1.00 89.94 93 PHE A C 1
ATOM 725 O O . PHE A 1 93 ? -14.691 3.646 18.633 1.00 89.94 93 PHE A O 1
ATOM 732 N N . ILE A 1 94 ? -15.833 2.454 17.118 1.00 86.69 94 ILE A N 1
ATOM 733 C CA . ILE A 1 94 ? -17.112 2.506 17.820 1.00 86.69 94 ILE A CA 1
ATOM 734 C C . ILE A 1 94 ? -17.154 1.364 18.843 1.00 86.69 94 ILE A C 1
ATOM 736 O O . ILE A 1 94 ? -16.922 0.202 18.518 1.00 86.69 94 ILE A O 1
ATOM 740 N N . GLY A 1 95 ? -17.450 1.681 20.108 1.00 80.00 95 GLY A N 1
ATOM 741 C CA . GLY A 1 95 ? -17.600 0.662 21.156 1.00 80.00 95 GLY A CA 1
ATOM 742 C C . GLY A 1 95 ? -16.285 0.154 21.763 1.00 80.00 95 GLY A C 1
ATOM 743 O O . GLY A 1 95 ? -16.211 -0.999 22.190 1.00 80.00 95 GLY A O 1
ATOM 744 N N . PHE A 1 96 ? -15.263 1.014 21.855 1.00 76.50 96 PHE A N 1
ATOM 745 C CA . PHE A 1 96 ? -13.930 0.704 22.404 1.00 76.50 96 PHE A CA 1
ATOM 746 C C . PHE A 1 96 ? -13.957 -0.128 23.700 1.00 76.50 96 PHE A C 1
ATOM 748 O O . PHE A 1 96 ? -13.279 -1.148 23.801 1.00 76.50 96 PHE A O 1
ATOM 755 N N . ARG A 1 97 ? -14.792 0.263 24.673 1.00 76.31 97 ARG A N 1
ATOM 756 C CA . ARG A 1 97 ? -14.860 -0.389 25.995 1.00 76.31 97 ARG A CA 1
ATOM 757 C C . ARG A 1 97 ? -15.384 -1.827 25.959 1.00 76.31 97 ARG A C 1
ATOM 759 O O . ARG A 1 97 ? -14.978 -2.627 26.790 1.00 76.31 97 ARG A O 1
ATOM 766 N N . MET A 1 98 ? -16.249 -2.165 25.003 1.00 77.62 98 MET A N 1
ATOM 767 C CA . MET A 1 98 ? -16.849 -3.505 24.895 1.00 77.62 98 MET A CA 1
ATOM 768 C C . MET A 1 98 ? -16.007 -4.452 24.032 1.00 77.62 98 MET A C 1
ATOM 770 O O . MET A 1 98 ? -16.184 -5.670 24.073 1.00 77.62 98 MET A O 1
ATOM 774 N N . HIS A 1 99 ? -15.093 -3.906 23.225 1.00 84.88 99 HIS A N 1
ATOM 775 C CA . HIS A 1 99 ? -14.398 -4.641 22.170 1.00 84.88 99 HIS A CA 1
ATOM 776 C C . HIS A 1 99 ? -12.896 -4.340 22.114 1.00 84.88 99 HIS A C 1
ATOM 778 O O . HIS A 1 99 ? -12.303 -4.329 21.035 1.00 84.88 99 HIS A O 1
ATOM 784 N N . ILE A 1 100 ? -12.258 -4.159 23.274 1.00 88.19 100 ILE A N 1
ATOM 785 C CA . ILE A 1 100 ? -10.825 -3.844 23.357 1.00 88.19 100 ILE A CA 1
ATOM 786 C C . ILE A 1 100 ? -9.945 -4.881 22.643 1.00 88.19 100 ILE A C 1
ATOM 788 O O . ILE A 1 100 ? -9.006 -4.512 21.947 1.00 88.19 100 ILE A O 1
ATOM 792 N N . GLY A 1 101 ? -10.297 -6.170 22.710 1.00 88.75 101 GLY A N 1
ATOM 793 C CA . GLY A 1 101 ? -9.579 -7.223 21.984 1.00 88.75 101 GLY A CA 1
ATOM 794 C C . GLY A 1 101 ? -9.643 -7.054 20.461 1.00 88.75 101 GLY A C 1
ATOM 795 O O . GLY A 1 101 ? -8.630 -7.209 19.783 1.00 88.75 101 GLY A O 1
ATOM 796 N N . LYS A 1 102 ? -10.805 -6.659 19.916 1.00 87.75 102 LYS A N 1
ATOM 797 C CA . LYS A 1 102 ? -10.956 -6.374 18.477 1.00 87.75 102 LYS A CA 1
ATOM 798 C C . LYS A 1 102 ? -10.161 -5.134 18.078 1.00 87.75 102 LYS A C 1
ATOM 800 O O . LYS A 1 102 ? -9.552 -5.131 17.016 1.00 87.75 102 LYS A O 1
ATOM 805 N N . PHE A 1 103 ? -10.138 -4.113 18.934 1.00 89.31 103 PHE A N 1
ATOM 806 C CA . PHE A 1 103 ? -9.326 -2.919 18.719 1.00 89.31 103 PHE A CA 1
ATOM 807 C C . PHE A 1 103 ? -7.825 -3.248 18.691 1.00 89.31 103 PHE A C 1
ATOM 809 O O . PHE A 1 103 ? -7.130 -2.848 17.763 1.00 89.31 103 PHE A O 1
ATOM 816 N N . ILE A 1 104 ? -7.330 -4.036 19.651 1.00 91.31 104 ILE A N 1
ATOM 817 C CA . ILE A 1 104 ? -5.923 -4.464 19.689 1.00 91.31 104 ILE A CA 1
ATOM 818 C C . ILE A 1 104 ? -5.575 -5.281 18.440 1.00 91.31 104 ILE A C 1
ATOM 820 O O . ILE A 1 104 ? -4.577 -4.992 17.784 1.00 91.31 104 ILE A O 1
ATOM 824 N N . ALA A 1 105 ? -6.411 -6.256 18.069 1.00 90.94 105 ALA A N 1
ATOM 825 C CA . ALA A 1 105 ? -6.207 -7.046 16.856 1.00 90.94 105 ALA A CA 1
ATOM 826 C C . ALA A 1 105 ? -6.194 -6.166 15.595 1.00 90.94 105 ALA A C 1
ATOM 828 O O . ALA A 1 105 ? -5.368 -6.370 14.709 1.00 90.94 105 ALA A O 1
ATOM 829 N N . LEU A 1 106 ? -7.066 -5.158 15.533 1.00 90.69 106 LEU A N 1
ATOM 830 C CA . LEU A 1 106 ? -7.101 -4.187 14.447 1.00 90.69 106 LEU A CA 1
ATOM 831 C C . LEU A 1 106 ? -5.792 -3.398 14.368 1.00 90.69 106 LEU A C 1
ATOM 833 O O . LEU A 1 106 ? -5.201 -3.334 13.297 1.00 90.69 106 LEU A O 1
ATOM 837 N N . ILE A 1 107 ? -5.297 -2.846 15.477 1.00 92.06 107 ILE A N 1
ATOM 838 C CA . ILE A 1 107 ? -4.032 -2.100 15.481 1.00 92.06 107 ILE A CA 1
ATOM 839 C C . ILE A 1 107 ? -2.864 -3.013 15.084 1.00 92.06 107 ILE A C 1
ATOM 841 O O . ILE A 1 107 ? -2.094 -2.676 14.186 1.00 92.06 107 ILE A O 1
ATOM 845 N N . LEU A 1 108 ? -2.752 -4.198 15.683 1.00 92.25 108 LEU A N 1
ATOM 846 C CA . LEU A 1 108 ? -1.646 -5.114 15.400 1.00 92.25 108 LEU A CA 1
ATOM 847 C C . LEU A 1 108 ? -1.646 -5.602 13.948 1.00 92.25 108 LEU A C 1
ATOM 849 O O . LEU A 1 108 ? -0.600 -5.596 13.309 1.00 92.25 108 LEU A O 1
ATOM 853 N N . LEU A 1 109 ? -2.800 -5.998 13.407 1.00 90.31 109 LEU A N 1
ATOM 854 C CA . LEU A 1 109 ? -2.869 -6.601 12.074 1.00 90.31 109 LEU A CA 1
ATOM 855 C C . LEU A 1 109 ? -2.991 -5.558 10.955 1.00 90.31 109 LEU A C 1
ATOM 857 O O . LEU A 1 109 ? -2.286 -5.665 9.956 1.00 90.31 109 LEU A O 1
ATOM 861 N N . ASN A 1 110 ? -3.853 -4.546 11.108 1.00 89.56 110 ASN A N 1
ATOM 862 C CA . ASN A 1 110 ? -4.130 -3.570 10.044 1.00 89.56 110 ASN A CA 1
ATOM 863 C C . ASN A 1 110 ? -3.169 -2.376 10.037 1.00 89.56 110 ASN A C 1
ATOM 865 O O . ASN A 1 110 ? -3.008 -1.740 8.992 1.00 89.56 110 ASN A O 1
ATOM 869 N N . VAL A 1 111 ? -2.558 -2.032 11.175 1.00 91.81 111 VAL A N 1
ATOM 870 C CA . VAL A 1 111 ? -1.604 -0.913 11.246 1.00 91.81 111 VAL A CA 1
ATOM 871 C C . VAL A 1 111 ? -0.171 -1.427 11.210 1.00 91.81 111 VAL A C 1
ATOM 873 O O . VAL A 1 111 ? 0.583 -1.024 10.331 1.00 91.81 111 VAL A O 1
ATOM 876 N N . TRP A 1 112 ? 0.193 -2.341 12.113 1.00 91.62 112 TRP A N 1
ATOM 877 C CA . TRP A 1 112 ? 1.583 -2.793 12.268 1.00 91.62 112 TRP A CA 1
ATOM 878 C C . TRP A 1 112 ? 1.954 -4.016 11.435 1.00 91.62 112 TRP A C 1
ATOM 880 O O . TRP A 1 112 ? 3.126 -4.183 11.106 1.00 91.62 112 TRP A O 1
ATOM 890 N N . GLY A 1 113 ? 0.979 -4.845 11.059 1.00 91.31 113 GLY A N 1
ATOM 891 C CA . GLY A 1 113 ? 1.227 -6.103 10.360 1.00 91.31 113 GLY A CA 1
ATOM 892 C C . GLY A 1 113 ? 2.054 -5.912 9.092 1.00 91.31 113 GLY A C 1
ATOM 893 O O . GLY A 1 113 ? 3.128 -6.488 8.966 1.00 91.31 113 GLY A O 1
ATOM 894 N N . LEU A 1 114 ? 1.600 -5.058 8.172 1.00 90.69 114 LEU A N 1
ATOM 895 C CA . LEU A 1 114 ? 2.297 -4.852 6.900 1.00 90.69 114 LEU A CA 1
ATOM 896 C C . LEU A 1 114 ? 3.684 -4.185 7.056 1.00 90.69 114 LEU A C 1
ATOM 898 O O . LEU A 1 114 ? 4.625 -4.703 6.460 1.00 90.69 114 LEU A O 1
ATOM 902 N N . PRO A 1 115 ? 3.868 -3.116 7.862 1.00 90.50 115 PRO A N 1
ATOM 903 C CA . PRO A 1 115 ? 5.195 -2.558 8.141 1.00 90.50 115 PRO A CA 1
ATOM 904 C C . PRO A 1 115 ? 6.181 -3.568 8.732 1.00 90.50 115 PRO A C 1
ATOM 906 O O . PRO A 1 115 ? 7.325 -3.634 8.295 1.00 90.50 115 PRO A O 1
ATOM 909 N N . VAL A 1 116 ? 5.748 -4.390 9.693 1.00 91.81 116 VAL A N 1
ATOM 910 C CA . VAL A 1 116 ? 6.613 -5.423 10.283 1.00 91.81 116 VAL A CA 1
ATOM 911 C C . VAL A 1 116 ? 6.993 -6.459 9.231 1.00 91.81 116 VAL A C 1
ATOM 913 O O . VAL A 1 116 ? 8.164 -6.805 9.111 1.00 91.81 116 VAL A O 1
ATOM 916 N N . LEU A 1 117 ? 6.034 -6.917 8.424 1.00 91.69 117 LEU A N 1
ATOM 917 C CA . LEU A 1 117 ? 6.305 -7.869 7.346 1.00 91.69 117 LEU A CA 1
ATOM 918 C C . LEU A 1 117 ? 7.230 -7.281 6.273 1.00 91.69 117 LEU A C 1
ATOM 920 O O . LEU A 1 117 ? 8.051 -8.022 5.741 1.00 91.69 117 LEU A O 1
ATOM 924 N N . TYR A 1 118 ? 7.134 -5.974 6.000 1.00 90.25 118 TYR A N 1
ATOM 925 C CA . TYR A 1 118 ? 8.056 -5.245 5.126 1.00 90.25 118 TYR A CA 1
ATOM 926 C C . TYR A 1 118 ? 9.475 -5.259 5.676 1.00 90.25 118 TYR A C 1
ATOM 928 O O . TYR A 1 118 ? 10.393 -5.649 4.964 1.00 90.25 118 TYR A O 1
ATOM 936 N N . LEU A 1 119 ? 9.651 -4.891 6.945 1.00 89.50 119 LEU A N 1
ATOM 937 C CA . LEU A 1 119 ? 10.967 -4.883 7.581 1.00 89.50 119 LEU A CA 1
ATOM 938 C C . LEU A 1 119 ? 11.579 -6.285 7.637 1.00 89.50 119 LEU A C 1
ATOM 940 O O . LEU A 1 119 ? 12.762 -6.440 7.372 1.00 89.50 119 LEU A O 1
ATOM 944 N N . MET A 1 120 ? 10.771 -7.310 7.920 1.00 90.06 120 MET A N 1
ATOM 945 C CA . MET A 1 120 ? 11.224 -8.704 7.895 1.00 90.06 120 MET A CA 1
ATOM 946 C C . MET A 1 120 ? 11.625 -9.183 6.498 1.00 90.06 120 MET A C 1
ATOM 948 O O . MET A 1 120 ? 12.388 -10.132 6.392 1.00 90.06 120 MET A O 1
ATOM 952 N N . ALA A 1 121 ? 11.063 -8.583 5.449 1.00 89.31 121 ALA A N 1
ATOM 953 C CA . ALA A 1 121 ? 11.306 -8.963 4.065 1.00 89.31 121 ALA A CA 1
ATOM 954 C C . ALA A 1 121 ? 12.472 -8.209 3.420 1.00 89.31 121 ALA A C 1
ATOM 956 O O . ALA A 1 121 ? 12.832 -8.529 2.290 1.00 89.31 121 ALA A O 1
ATOM 957 N N . LEU A 1 122 ? 13.027 -7.194 4.090 1.00 87.56 122 LEU A N 1
ATOM 958 C CA . LEU A 1 122 ? 14.189 -6.481 3.577 1.00 87.56 122 LEU A CA 1
ATOM 959 C C . LEU A 1 122 ? 15.384 -7.442 3.499 1.00 87.56 122 LEU A C 1
ATOM 961 O O . LEU A 1 122 ? 15.683 -8.104 4.497 1.00 87.56 122 LEU A O 1
ATOM 965 N N . PRO A 1 123 ? 16.066 -7.519 2.342 1.00 83.25 123 PRO A N 1
ATOM 966 C CA . PRO A 1 123 ? 17.230 -8.379 2.208 1.00 83.25 123 PRO A CA 1
ATOM 967 C C . PRO A 1 123 ? 18.336 -7.891 3.144 1.00 83.25 123 PRO A C 1
ATOM 969 O O . PRO A 1 123 ? 18.513 -6.687 3.328 1.00 83.25 123 PRO A O 1
ATOM 972 N N . LEU A 1 124 ? 19.069 -8.820 3.757 1.00 79.31 124 LEU A N 1
ATOM 973 C CA . LEU A 1 124 ? 20.167 -8.488 4.671 1.00 79.31 124 LEU A CA 1
ATOM 974 C C . LEU A 1 124 ? 21.426 -8.040 3.919 1.00 79.31 124 LEU A C 1
ATOM 976 O O . LEU A 1 124 ? 22.216 -7.277 4.472 1.00 79.31 124 LEU A O 1
ATOM 980 N N . ASP A 1 125 ? 21.607 -8.503 2.679 1.00 78.69 125 ASP A N 1
ATOM 981 C CA . ASP A 1 125 ? 22.730 -8.115 1.828 1.00 78.69 125 ASP A CA 1
ATOM 982 C C . ASP A 1 125 ? 22.485 -6.722 1.211 1.00 78.69 125 ASP A C 1
ATOM 984 O O . ASP A 1 125 ? 21.535 -6.551 0.435 1.00 78.69 125 ASP A O 1
ATOM 988 N N . PRO A 1 126 ? 23.345 -5.722 1.487 1.00 75.19 126 PRO A N 1
ATOM 989 C CA . PRO A 1 126 ? 23.263 -4.403 0.860 1.00 75.19 126 PRO A CA 1
ATOM 990 C C . PRO A 1 126 ? 23.312 -4.447 -0.673 1.00 75.19 126 PRO A C 1
ATOM 992 O O . PRO A 1 126 ? 22.775 -3.558 -1.331 1.00 75.19 126 PRO A O 1
ATOM 995 N N . CYS A 1 127 ? 23.926 -5.480 -1.262 1.00 73.88 127 CYS A N 1
ATOM 996 C CA . CYS A 1 127 ? 24.001 -5.651 -2.713 1.00 73.88 127 CYS A CA 1
ATOM 997 C C . CYS A 1 127 ? 22.640 -5.981 -3.338 1.00 73.88 127 CYS A C 1
ATOM 999 O O . CYS A 1 127 ? 22.420 -5.679 -4.508 1.00 73.88 127 CYS A O 1
ATOM 1001 N N . GLU A 1 128 ? 21.727 -6.590 -2.577 1.00 73.94 128 GLU A N 1
ATOM 1002 C CA . GLU A 1 128 ? 20.359 -6.892 -3.014 1.00 73.94 128 GLU A CA 1
ATOM 1003 C C . GLU A 1 128 ? 19.387 -5.740 -2.711 1.00 73.94 128 GLU A C 1
ATOM 1005 O O . GLU A 1 128 ? 18.341 -5.619 -3.357 1.00 73.94 128 GLU A O 1
ATOM 1010 N N . GLN A 1 129 ? 19.763 -4.832 -1.803 1.00 73.00 129 GLN A N 1
ATOM 1011 C CA . GLN A 1 129 ? 19.068 -3.572 -1.506 1.00 73.00 129 GLN A CA 1
ATOM 1012 C C . GLN A 1 129 ? 19.317 -2.506 -2.588 1.00 73.00 129 GLN A C 1
ATOM 1014 O O . GLN A 1 129 ? 19.507 -1.327 -2.285 1.00 73.00 129 GLN A O 1
ATOM 1019 N N . VAL A 1 130 ? 19.340 -2.897 -3.867 1.00 65.88 130 VAL A N 1
ATOM 1020 C CA . VAL A 1 130 ? 19.581 -1.959 -4.968 1.00 65.88 130 VAL A CA 1
ATOM 1021 C C . VAL A 1 130 ? 18.458 -0.929 -4.987 1.00 65.88 130 VAL A C 1
ATOM 1023 O O . VAL A 1 130 ? 17.339 -1.209 -5.431 1.00 65.88 130 VAL A O 1
ATOM 1026 N N . ALA A 1 131 ? 18.773 0.285 -4.538 1.00 56.34 131 ALA A N 1
ATOM 1027 C CA . ALA A 1 131 ? 17.986 1.464 -4.829 1.00 56.34 131 ALA A CA 1
ATOM 1028 C C . ALA A 1 131 ? 17.977 1.622 -6.352 1.00 56.34 131 ALA A C 1
ATOM 1030 O O . ALA A 1 131 ? 18.933 2.095 -6.962 1.00 56.34 131 ALA A O 1
ATOM 1031 N N . GLN A 1 132 ? 16.917 1.153 -7.012 1.00 54.56 132 GLN A N 1
ATOM 1032 C CA . GLN A 1 132 ? 16.669 1.592 -8.374 1.00 54.56 132 GLN A CA 1
ATOM 1033 C C . GLN A 1 132 ? 16.326 3.078 -8.268 1.00 54.56 132 GLN A C 1
ATOM 1035 O O . GLN A 1 132 ? 15.180 3.412 -7.976 1.00 54.56 132 GLN A O 1
ATOM 1040 N N . ASP A 1 133 ? 17.310 3.952 -8.503 1.00 50.16 133 ASP A N 1
ATOM 1041 C CA . ASP A 1 133 ? 17.183 5.423 -8.508 1.00 50.16 133 ASP A CA 1
ATOM 1042 C C . ASP A 1 133 ? 15.965 5.914 -9.316 1.00 50.16 133 ASP A C 1
ATOM 1044 O O . ASP A 1 133 ? 15.397 6.974 -9.062 1.00 50.16 133 ASP A O 1
ATOM 1048 N N . GLU A 1 134 ? 15.487 5.102 -10.263 1.00 51.34 134 GLU A N 1
ATOM 1049 C CA . GLU A 1 134 ? 14.273 5.350 -11.039 1.00 51.34 134 GLU A CA 1
ATOM 1050 C C . GLU A 1 134 ? 12.983 5.413 -10.177 1.00 51.34 134 GLU A C 1
ATOM 1052 O O . GLU A 1 134 ? 11.966 5.943 -10.637 1.00 51.34 134 GLU A O 1
ATOM 1057 N N . TYR A 1 135 ? 12.996 4.924 -8.926 1.00 55.44 135 TYR A N 1
ATOM 1058 C CA . TYR A 1 135 ? 11.841 4.816 -8.016 1.00 55.44 135 TYR A CA 1
ATOM 1059 C C . TYR A 1 135 ? 11.791 5.804 -6.855 1.00 55.44 135 TYR A C 1
ATOM 1061 O O . TYR A 1 135 ? 10.871 5.713 -6.042 1.00 55.44 135 TYR A O 1
ATOM 1069 N N . ASP A 1 136 ? 12.669 6.804 -6.815 1.00 60.53 136 ASP A N 1
ATOM 1070 C CA . ASP A 1 136 ? 12.652 7.754 -5.699 1.00 60.53 136 ASP A CA 1
ATOM 1071 C C . ASP A 1 136 ? 11.582 8.859 -5.825 1.00 60.53 136 ASP A C 1
ATOM 1073 O O . ASP A 1 136 ? 11.280 9.597 -4.885 1.00 60.53 136 ASP A O 1
ATOM 1077 N N . ILE A 1 137 ? 10.914 8.936 -6.978 1.00 69.88 137 ILE A N 1
ATOM 1078 C CA . ILE A 1 137 ? 9.807 9.870 -7.201 1.00 69.88 137 ILE A CA 1
ATOM 1079 C C . ILE A 1 137 ? 8.565 9.394 -6.435 1.00 69.88 137 ILE A C 1
ATOM 1081 O O . ILE A 1 137 ? 8.100 8.269 -6.626 1.00 69.88 137 ILE A O 1
ATOM 1085 N N . ASP A 1 138 ? 7.998 10.271 -5.602 1.00 74.25 138 ASP A N 1
ATOM 1086 C CA . ASP A 1 138 ? 6.754 10.018 -4.865 1.00 74.25 138 ASP A CA 1
ATOM 1087 C C . ASP A 1 138 ? 5.623 9.557 -5.802 1.00 74.25 138 ASP A C 1
ATOM 1089 O O . ASP A 1 138 ? 5.427 10.103 -6.896 1.00 74.25 138 ASP A O 1
ATOM 1093 N N . LEU A 1 139 ? 4.850 8.560 -5.365 1.00 78.62 139 LEU A N 1
ATOM 1094 C CA . LEU A 1 139 ? 3.708 8.037 -6.112 1.00 78.62 139 LEU A CA 1
ATOM 1095 C C . LEU A 1 139 ? 2.742 9.135 -6.587 1.00 78.62 139 LEU A C 1
ATOM 1097 O O . LEU A 1 139 ? 2.257 9.066 -7.717 1.00 78.62 139 LEU A O 1
ATOM 1101 N N . VAL A 1 140 ? 2.478 10.159 -5.772 1.00 79.12 140 VAL A N 1
ATOM 1102 C CA . VAL A 1 140 ? 1.582 11.267 -6.139 1.00 79.12 140 VAL A CA 1
ATOM 1103 C C . VAL A 1 140 ? 2.151 12.045 -7.315 1.00 79.12 140 VAL A C 1
ATOM 1105 O O . VAL A 1 140 ? 1.419 12.364 -8.249 1.00 79.12 140 VAL A O 1
ATOM 1108 N N . ILE A 1 141 ? 3.462 12.290 -7.319 1.00 80.00 141 ILE A N 1
ATOM 1109 C CA . ILE A 1 141 ? 4.143 12.973 -8.421 1.00 80.00 141 ILE A CA 1
ATOM 1110 C C . ILE A 1 141 ? 4.072 12.117 -9.686 1.00 80.00 141 ILE A C 1
ATOM 1112 O O . ILE A 1 141 ? 3.786 12.642 -10.758 1.00 80.00 141 ILE A O 1
ATOM 1116 N N . ARG A 1 142 ? 4.246 10.796 -9.579 1.00 80.31 142 ARG A N 1
ATOM 1117 C CA . ARG A 1 142 ? 4.106 9.880 -10.722 1.00 80.31 142 ARG A CA 1
ATOM 1118 C C . ARG A 1 142 ? 2.689 9.879 -11.292 1.00 80.31 142 ARG A C 1
ATOM 1120 O O . ARG A 1 142 ? 2.515 9.985 -12.503 1.00 80.31 142 ARG A O 1
ATOM 1127 N N . VAL A 1 143 ? 1.668 9.801 -10.439 1.00 82.00 143 VAL A N 1
ATOM 1128 C CA . VAL A 1 143 ? 0.257 9.856 -10.863 1.00 82.00 143 VAL A CA 1
ATOM 1129 C C . VAL A 1 143 ? -0.067 11.214 -11.487 1.00 82.00 143 VAL A C 1
ATOM 1131 O O . VAL A 1 143 ? -0.721 11.274 -12.527 1.00 82.00 143 VAL A O 1
ATOM 1134 N N . TRP A 1 144 ? 0.447 12.299 -10.911 1.00 84.75 144 TRP A N 1
ATOM 1135 C CA . TRP A 1 144 ? 0.320 13.643 -11.463 1.00 84.75 144 TRP A CA 1
ATOM 1136 C C . TRP A 1 144 ? 0.980 13.767 -12.840 1.00 84.75 144 TRP A C 1
ATOM 1138 O O . TRP A 1 144 ? 0.361 14.243 -13.790 1.00 84.75 144 TRP A O 1
ATOM 1148 N N . GLN A 1 145 ? 2.210 13.276 -12.990 1.00 84.81 145 GLN A N 1
ATOM 1149 C CA . GLN A 1 145 ? 2.915 13.241 -14.271 1.00 84.81 145 GLN A CA 1
ATOM 1150 C C . GLN A 1 145 ? 2.154 12.406 -15.306 1.00 84.81 145 GLN A C 1
A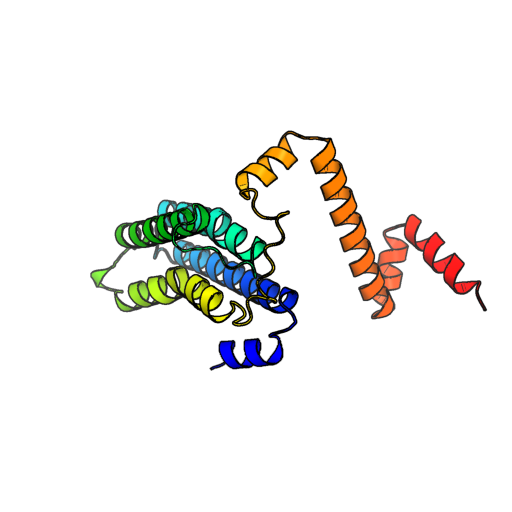TOM 1152 O O . GLN A 1 145 ? 2.059 12.823 -16.456 1.00 84.81 145 GLN A O 1
ATOM 1157 N N . LEU A 1 146 ? 1.547 11.281 -14.920 1.00 85.19 146 LEU A N 1
ATOM 1158 C CA . LEU A 1 146 ? 0.688 10.489 -15.807 1.00 85.19 146 LEU A CA 1
ATOM 1159 C C . LEU A 1 146 ? -0.588 11.236 -16.223 1.00 85.19 146 LEU A C 1
ATOM 1161 O O . LEU A 1 146 ? -1.054 11.068 -17.353 1.00 85.19 146 LEU A O 1
ATOM 1165 N N . ALA A 1 147 ? -1.152 12.054 -15.332 1.00 85.88 147 ALA A N 1
ATOM 1166 C CA . ALA A 1 147 ? -2.347 12.845 -15.610 1.00 85.88 147 ALA A CA 1
ATOM 1167 C C . ALA A 1 147 ? -2.055 14.029 -16.546 1.00 85.88 147 ALA A C 1
ATOM 1169 O O . ALA A 1 147 ? -2.826 14.290 -17.470 1.00 85.88 147 ALA A O 1
ATOM 1170 N N . VAL A 1 148 ? -0.931 14.720 -16.335 1.00 88.50 148 VAL A N 1
ATOM 1171 C CA . VAL A 1 148 ? -0.595 15.973 -17.030 1.00 88.50 148 VAL A CA 1
ATOM 1172 C C . VAL A 1 148 ? 0.271 15.744 -18.275 1.00 88.50 148 VAL A C 1
ATOM 1174 O O . VAL A 1 148 ? 0.092 16.415 -19.292 1.00 88.50 148 VAL A O 1
ATOM 1177 N N . CYS A 1 149 ? 1.199 14.783 -18.248 1.00 88.81 149 CYS A N 1
ATOM 1178 C CA . CYS A 1 149 ? 2.149 14.550 -19.333 1.00 88.81 149 CYS A CA 1
ATOM 1179 C C . CYS A 1 149 ? 1.659 13.462 -20.295 1.00 88.81 149 CYS A C 1
ATOM 1181 O O . CYS A 1 149 ? 1.680 12.261 -20.015 1.00 88.81 149 CYS A O 1
ATOM 1183 N N . SER A 1 150 ? 1.288 13.876 -21.509 1.00 84.44 150 SER A N 1
ATOM 1184 C CA . SER A 1 150 ? 0.846 12.949 -22.557 1.00 84.44 150 SER A CA 1
ATOM 1185 C C . SER A 1 150 ? 1.932 11.954 -22.997 1.00 84.44 150 SER A C 1
ATOM 1187 O O . SER A 1 150 ? 1.595 10.846 -23.422 1.00 84.44 150 SER A O 1
ATOM 1189 N N . LYS A 1 151 ? 3.217 12.320 -22.872 1.00 86.38 151 LYS A N 1
ATOM 1190 C CA . LYS A 1 151 ? 4.366 11.463 -23.203 1.00 86.38 151 LYS A CA 1
ATOM 1191 C C . LYS A 1 151 ? 4.509 10.311 -22.206 1.00 86.38 151 LYS A C 1
ATOM 1193 O O . LYS A 1 151 ? 4.565 9.159 -22.631 1.00 86.38 151 LYS A O 1
ATOM 1198 N N . GLU A 1 152 ? 4.474 10.609 -20.907 1.00 83.38 152 GLU A N 1
ATOM 1199 C CA . GLU A 1 152 ? 4.525 9.587 -19.850 1.00 83.38 152 GLU A CA 1
ATOM 1200 C C . GLU A 1 152 ? 3.306 8.666 -19.904 1.00 83.38 152 GLU A C 1
ATOM 1202 O O . GLU A 1 152 ? 3.434 7.445 -19.822 1.00 83.38 152 GLU A O 1
ATOM 1207 N N . ARG A 1 153 ? 2.118 9.224 -20.169 1.00 84.94 153 ARG A N 1
ATOM 1208 C CA . ARG A 1 153 ? 0.901 8.427 -20.359 1.00 84.94 153 ARG A CA 1
ATOM 1209 C C . ARG A 1 153 ? 1.032 7.422 -21.505 1.00 84.94 153 ARG A C 1
ATOM 1211 O O . ARG A 1 153 ? 0.646 6.269 -21.339 1.00 84.94 153 ARG A O 1
ATOM 1218 N N . ARG A 1 154 ? 1.576 7.832 -22.660 1.00 85.94 154 ARG A N 1
ATOM 1219 C CA . ARG A 1 154 ? 1.813 6.917 -23.795 1.00 85.94 154 ARG A CA 1
ATOM 1220 C C . ARG A 1 154 ? 2.829 5.838 -23.433 1.00 85.94 154 ARG A C 1
ATOM 1222 O O . ARG A 1 154 ? 2.539 4.666 -23.636 1.00 85.94 154 ARG A O 1
ATOM 1229 N N . LYS A 1 155 ? 3.954 6.214 -22.813 1.00 85.25 155 LYS A N 1
ATOM 1230 C CA . LYS A 1 155 ? 4.983 5.268 -22.350 1.00 85.25 155 LYS A CA 1
ATOM 1231 C C . LYS A 1 155 ? 4.400 4.221 -21.391 1.00 85.25 155 LYS A C 1
ATOM 1233 O O . LYS A 1 155 ? 4.655 3.028 -21.550 1.00 85.25 155 LYS A O 1
ATOM 1238 N N . CYS A 1 156 ? 3.570 4.649 -20.439 1.00 82.81 156 CYS A N 1
ATOM 1239 C CA . CYS A 1 156 ? 2.884 3.763 -19.501 1.00 82.81 156 CYS A CA 1
ATOM 1240 C C . CYS A 1 156 ? 1.899 2.825 -20.215 1.00 82.81 156 CYS A C 1
ATOM 1242 O O . CYS A 1 156 ? 1.955 1.613 -20.017 1.00 82.81 156 CYS A O 1
ATOM 1244 N N . LEU A 1 157 ? 1.057 3.349 -21.112 1.00 85.62 157 LEU A N 1
ATOM 1245 C CA . LEU A 1 157 ? 0.114 2.539 -21.890 1.00 85.62 157 LEU A CA 1
ATOM 1246 C C . LEU A 1 157 ? 0.819 1.499 -22.767 1.00 85.62 157 LEU A C 1
ATOM 1248 O O . LEU A 1 157 ? 0.385 0.349 -22.802 1.00 85.62 157 LEU A O 1
ATOM 1252 N N . ASP A 1 158 ? 1.913 1.865 -23.432 1.00 85.75 158 ASP A N 1
ATOM 1253 C CA . ASP A 1 158 ? 2.694 0.937 -24.253 1.00 85.75 158 ASP A CA 1
ATOM 1254 C C . ASP A 1 158 ? 3.354 -0.149 -23.396 1.00 85.75 158 ASP A C 1
ATOM 1256 O O . ASP A 1 158 ? 3.339 -1.326 -23.764 1.00 85.75 158 ASP A O 1
ATOM 1260 N N . THR A 1 159 ? 3.855 0.213 -22.212 1.00 84.06 159 THR A N 1
ATOM 1261 C CA . THR A 1 159 ? 4.409 -0.745 -21.243 1.00 84.06 159 THR A CA 1
ATOM 1262 C C . THR A 1 159 ? 3.328 -1.712 -20.757 1.00 84.06 159 THR A C 1
ATOM 1264 O O . THR A 1 159 ? 3.516 -2.929 -20.827 1.00 84.06 159 THR A O 1
ATOM 1267 N N . CYS A 1 160 ? 2.164 -1.199 -20.348 1.00 84.25 160 CYS A N 1
ATOM 1268 C CA . CYS A 1 160 ? 1.011 -2.002 -19.937 1.00 84.25 160 CYS A CA 1
ATOM 1269 C C . CYS A 1 160 ? 0.542 -2.928 -21.062 1.00 84.25 160 CYS A C 1
ATOM 1271 O O . CYS A 1 160 ? 0.293 -4.110 -20.829 1.00 84.25 160 CYS A O 1
ATOM 1273 N N . ARG A 1 161 ? 0.482 -2.425 -22.298 1.00 84.12 161 ARG A N 1
ATOM 1274 C CA . ARG A 1 161 ? 0.108 -3.211 -23.475 1.00 84.12 161 ARG A CA 1
ATOM 1275 C C . ARG A 1 161 ? 1.113 -4.327 -23.729 1.00 84.12 161 ARG A C 1
ATOM 1277 O O . ARG A 1 161 ? 0.705 -5.468 -23.912 1.00 84.12 161 ARG A O 1
ATOM 1284 N N . CYS A 1 162 ? 2.411 -4.038 -23.702 1.00 80.50 162 CYS A N 1
ATOM 1285 C CA . CYS A 1 162 ? 3.465 -5.041 -23.848 1.00 80.50 162 CYS A CA 1
ATOM 1286 C C . CYS A 1 162 ? 3.417 -6.101 -22.741 1.00 80.50 162 CYS A C 1
ATOM 1288 O O . CYS A 1 162 ? 3.532 -7.293 -23.031 1.00 80.50 162 CYS A O 1
ATOM 1290 N N . TRP A 1 163 ? 3.213 -5.694 -21.488 1.00 82.88 163 TRP A N 1
ATOM 1291 C CA . TRP A 1 163 ? 3.079 -6.610 -20.357 1.00 82.88 163 TRP A CA 1
ATOM 1292 C C . TRP A 1 163 ? 1.854 -7.520 -20.502 1.00 82.88 163 TRP A C 1
ATOM 1294 O O . TRP A 1 163 ? 1.983 -8.743 -20.422 1.00 82.88 163 TRP A O 1
ATOM 1304 N N . TRP A 1 164 ? 0.690 -6.938 -20.803 1.00 83.31 164 TRP A N 1
ATOM 1305 C CA . TRP A 1 164 ? -0.557 -7.668 -21.031 1.00 83.31 164 TRP A CA 1
ATOM 1306 C C . TRP A 1 164 ? -0.411 -8.667 -22.178 1.00 83.31 164 TRP A C 1
ATOM 1308 O O . TRP A 1 164 ? -0.748 -9.840 -22.044 1.00 83.31 164 TRP A O 1
ATOM 1318 N N . ASN A 1 165 ? 0.191 -8.224 -23.282 1.00 80.50 165 ASN A N 1
ATOM 1319 C CA . ASN A 1 165 ? 0.489 -9.053 -24.442 1.00 80.50 165 ASN A CA 1
ATOM 1320 C C . ASN A 1 165 ? 1.365 -10.261 -24.077 1.00 80.50 165 ASN A C 1
ATOM 1322 O O . ASN A 1 165 ? 1.046 -11.386 -24.454 1.00 80.50 165 ASN A O 1
ATOM 1326 N N . ARG A 1 166 ? 2.437 -10.061 -23.299 1.00 80.69 166 ARG A N 1
ATOM 1327 C CA . ARG A 1 166 ? 3.301 -11.159 -22.830 1.00 80.69 166 ARG A CA 1
ATOM 1328 C C . ARG A 1 166 ? 2.539 -12.150 -21.949 1.00 80.69 166 ARG A C 1
ATOM 1330 O O . ARG A 1 166 ? 2.704 -13.355 -22.120 1.00 80.69 166 ARG A O 1
ATOM 1337 N N . LYS A 1 167 ? 1.688 -11.664 -21.040 1.00 82.25 167 LYS A N 1
ATOM 1338 C CA . LYS A 1 167 ? 0.870 -12.518 -20.163 1.00 82.25 167 LYS A CA 1
ATOM 1339 C C . LYS A 1 167 ? -0.168 -13.322 -20.943 1.00 82.25 167 LYS A C 1
ATOM 1341 O O . LYS A 1 167 ? -0.311 -14.514 -20.688 1.00 82.25 167 LYS A O 1
ATOM 1346 N N . LEU A 1 168 ? -0.828 -12.710 -21.925 1.00 80.56 168 LEU A N 1
ATOM 1347 C CA . LEU A 1 168 ? -1.750 -13.408 -22.822 1.00 80.56 168 LEU A CA 1
ATOM 1348 C C . LEU A 1 168 ? -1.045 -14.492 -23.642 1.00 80.56 168 LEU A C 1
ATOM 1350 O O . LEU A 1 168 ? -1.576 -15.591 -23.770 1.00 80.56 168 LEU A O 1
ATOM 1354 N N . VAL A 1 169 ? 0.153 -14.214 -24.169 1.00 79.94 169 VAL A N 1
ATOM 1355 C CA . VAL A 1 169 ? 0.937 -15.215 -24.909 1.00 79.94 169 VAL A CA 1
ATOM 1356 C C . VAL A 1 169 ? 1.294 -16.394 -24.005 1.00 79.94 169 VAL A C 1
ATOM 1358 O O . VAL A 1 169 ? 0.996 -17.528 -24.371 1.00 79.94 169 VAL A O 1
ATOM 1361 N N . ALA A 1 170 ? 1.817 -16.142 -22.803 1.00 80.75 170 ALA A N 1
ATOM 1362 C CA . ALA A 1 170 ? 2.133 -17.204 -21.846 1.00 80.75 170 ALA A CA 1
ATOM 1363 C C . ALA A 1 170 ? 0.895 -18.047 -21.475 1.00 80.75 170 ALA A C 1
ATOM 1365 O O . ALA A 1 170 ? 0.960 -19.273 -21.455 1.00 80.75 170 ALA A O 1
ATOM 1366 N N . ALA A 1 171 ? -0.260 -17.408 -21.256 1.00 80.38 171 ALA A N 1
ATOM 1367 C CA . ALA A 1 171 ? -1.516 -18.112 -20.990 1.00 80.38 171 ALA A CA 1
ATOM 1368 C C . ALA A 1 171 ? -1.993 -18.943 -22.198 1.00 80.38 171 ALA A C 1
ATOM 1370 O O . ALA A 1 171 ? -2.522 -20.041 -22.030 1.00 80.38 171 ALA A O 1
ATOM 1371 N N . SER A 1 172 ? -1.785 -18.447 -23.422 1.00 81.19 172 SER A N 1
ATOM 1372 C CA . SER A 1 172 ? -2.142 -19.157 -24.657 1.00 81.19 172 SER A CA 1
ATOM 1373 C C . SER A 1 172 ? -1.270 -20.384 -24.932 1.00 81.19 172 SER A C 1
ATOM 1375 O O . SER A 1 172 ? -1.740 -21.341 -25.541 1.00 81.19 172 SER A O 1
ATOM 1377 N N . GLU A 1 173 ? -0.013 -20.370 -24.482 1.00 79.88 173 GLU A N 1
ATOM 1378 C CA . GLU A 1 173 ? 0.895 -21.517 -24.593 1.00 79.88 173 GLU A CA 1
ATOM 1379 C C . GLU A 1 173 ? 0.526 -22.625 -23.596 1.00 79.88 173 GLU A C 1
ATOM 1381 O O . GLU A 1 173 ? 0.743 -23.798 -23.880 1.00 79.88 173 GLU A O 1
ATOM 1386 N N . GLN A 1 174 ? -0.098 -22.268 -22.470 1.00 84.62 174 GLN A N 1
ATOM 1387 C CA . GLN A 1 174 ? -0.527 -23.213 -21.435 1.00 84.62 174 GLN A CA 1
ATOM 1388 C C . GLN A 1 174 ? -1.936 -23.783 -21.658 1.00 84.62 174 GLN A C 1
ATOM 1390 O O . GLN A 1 174 ? -2.260 -24.826 -21.095 1.00 84.62 174 GLN A O 1
ATOM 1395 N N . SER A 1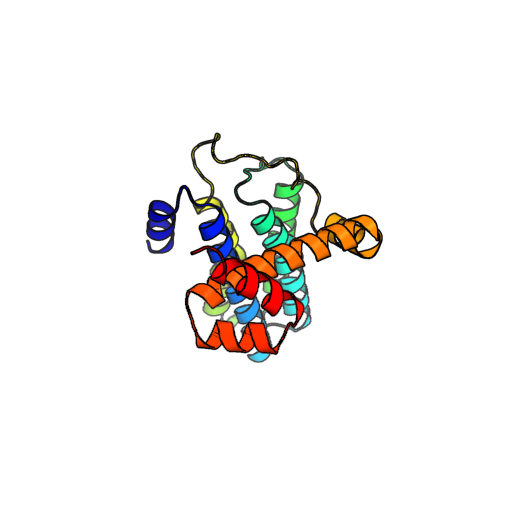 175 ? -2.787 -23.127 -22.459 1.00 81.56 175 SER A N 1
ATOM 1396 C CA . SER A 1 175 ? -4.169 -23.567 -22.679 1.00 81.56 175 SER A CA 1
ATOM 1397 C C . SER A 1 175 ? -4.644 -23.375 -24.129 1.00 81.56 175 SER A C 1
ATOM 1399 O O . SER A 1 175 ? -4.709 -22.241 -24.620 1.00 81.56 175 SER A O 1
ATOM 1401 N N . PRO A 1 176 ? -5.078 -24.452 -24.818 1.00 79.94 176 PRO A N 1
ATOM 1402 C CA . PRO A 1 176 ? -5.608 -24.360 -26.178 1.00 79.94 176 PRO A CA 1
ATOM 1403 C C . PRO A 1 176 ? -6.915 -23.552 -26.252 1.00 79.94 176 PRO A C 1
ATOM 1405 O O . PRO A 1 176 ? -7.152 -22.868 -27.249 1.00 79.94 176 PRO A O 1
ATOM 1408 N N . LEU A 1 177 ? -7.726 -23.552 -25.186 1.00 79.06 177 LEU A N 1
ATOM 1409 C CA . LEU A 1 177 ? -8.939 -22.730 -25.095 1.00 79.06 177 LEU A CA 1
ATOM 1410 C C . LEU A 1 177 ? -8.601 -21.239 -24.981 1.00 79.06 177 LEU A C 1
ATOM 1412 O O . LEU A 1 177 ? -9.203 -20.417 -25.675 1.00 79.06 177 LEU A O 1
ATOM 1416 N N . ALA A 1 178 ? -7.592 -20.886 -24.176 1.00 75.56 178 ALA A N 1
ATOM 1417 C CA . ALA A 1 178 ? -7.113 -19.508 -24.078 1.00 75.56 178 ALA A CA 1
ATOM 1418 C C . ALA A 1 178 ? -6.575 -19.015 -25.430 1.00 75.56 178 ALA A C 1
ATOM 1420 O O . ALA A 1 178 ? -6.875 -17.899 -25.852 1.00 75.56 178 ALA A O 1
ATOM 1421 N N . ARG A 1 179 ? -5.851 -19.870 -26.163 1.00 75.50 179 ARG A N 1
ATOM 1422 C CA . ARG A 1 179 ? -5.372 -19.567 -27.516 1.00 75.50 179 ARG A CA 1
ATOM 1423 C C . ARG A 1 179 ? -6.515 -19.290 -28.495 1.00 75.50 179 ARG A C 1
ATOM 1425 O O . ARG A 1 179 ? -6.442 -18.307 -29.231 1.00 75.50 179 ARG A O 1
ATOM 1432 N N . MET A 1 180 ? -7.571 -20.106 -28.496 1.00 76.00 180 MET A N 1
ATOM 1433 C CA . MET A 1 180 ? -8.745 -19.870 -29.349 1.00 76.00 180 MET A CA 1
ATOM 1434 C C . MET A 1 180 ? -9.453 -18.558 -28.994 1.00 76.00 180 MET A C 1
ATOM 1436 O O . MET A 1 180 ? -9.727 -17.760 -29.891 1.00 76.00 180 MET A O 1
ATOM 1440 N N . ALA A 1 181 ? -9.677 -18.293 -27.704 1.00 79.56 181 ALA A N 1
ATOM 1441 C CA . ALA A 1 181 ? -10.315 -17.064 -27.236 1.00 79.56 181 ALA A CA 1
ATOM 1442 C C . ALA A 1 181 ? -9.505 -15.808 -27.612 1.00 79.56 181 ALA A C 1
ATOM 1444 O O . ALA A 1 181 ? -10.059 -14.838 -28.127 1.00 79.56 181 ALA A O 1
ATOM 1445 N N . ILE A 1 182 ? -8.179 -15.840 -27.440 1.00 76.12 182 ILE A N 1
ATOM 1446 C CA . ILE A 1 182 ? -7.284 -14.724 -27.788 1.00 76.12 182 ILE A CA 1
ATOM 1447 C C . ILE A 1 182 ? -7.248 -14.493 -29.307 1.00 76.12 182 ILE A C 1
ATOM 1449 O O . ILE A 1 182 ? -7.289 -13.348 -29.762 1.00 76.12 182 ILE A O 1
ATOM 1453 N N . CYS A 1 183 ? -7.210 -15.561 -30.111 1.00 70.75 183 CYS A N 1
ATOM 1454 C CA . CYS A 1 183 ? -7.259 -15.455 -31.571 1.00 70.75 183 CYS A CA 1
ATOM 1455 C C . CYS A 1 183 ? -8.610 -14.944 -32.097 1.00 70.75 183 CYS A C 1
ATOM 1457 O O . CYS A 1 183 ? -8.627 -14.298 -33.145 1.00 70.75 183 CYS A O 1
ATOM 1459 N N . ALA A 1 184 ? -9.714 -15.212 -31.394 1.00 74.56 184 ALA A N 1
ATOM 1460 C CA . ALA A 1 184 ? -11.035 -14.678 -31.722 1.00 74.56 184 ALA A CA 1
ATOM 1461 C C . ALA A 1 184 ? -11.172 -13.193 -31.337 1.00 74.56 184 ALA A C 1
ATOM 1463 O O . ALA A 1 184 ? -11.730 -12.410 -32.100 1.00 74.56 184 ALA A O 1
ATOM 1464 N N . ALA A 1 185 ? -10.613 -12.793 -30.191 1.00 74.75 185 ALA A N 1
ATOM 1465 C CA . ALA A 1 185 ? -10.714 -11.430 -29.671 1.00 74.75 185 ALA A CA 1
ATOM 1466 C C . ALA A 1 185 ? -9.788 -10.412 -30.365 1.00 74.75 185 ALA A C 1
ATOM 1468 O O . ALA A 1 185 ? -10.067 -9.214 -30.329 1.00 74.75 185 ALA A O 1
ATOM 1469 N N . SER A 1 186 ? -8.680 -10.838 -30.989 1.00 69.38 186 SER A N 1
ATOM 1470 C CA . SER A 1 186 ? -7.741 -9.906 -31.628 1.00 69.38 186 SER A CA 1
ATOM 1471 C C . SER A 1 186 ? -7.210 -10.397 -32.987 1.00 69.38 186 SER A C 1
ATOM 1473 O O . SER A 1 186 ? -6.356 -11.291 -33.043 1.00 69.38 186 SER A O 1
ATOM 1475 N N . PRO A 1 187 ? -7.603 -9.752 -34.108 1.00 63.34 187 PRO A N 1
ATOM 1476 C CA . PRO A 1 187 ? -7.134 -10.121 -35.447 1.00 63.34 187 PRO A CA 1
ATOM 1477 C C . PRO A 1 187 ? -5.615 -9.961 -35.623 1.00 63.34 187 PRO A C 1
ATOM 1479 O O . PRO A 1 187 ? -5.000 -10.643 -36.445 1.00 63.34 187 PRO A O 1
ATOM 1482 N N . HIS A 1 188 ? -4.993 -9.077 -34.836 1.00 61.59 188 HIS A N 1
ATOM 1483 C CA . HIS A 1 188 ? -3.561 -8.784 -34.902 1.00 61.59 188 HIS A CA 1
ATOM 1484 C C . HIS A 1 188 ? -2.695 -9.966 -34.422 1.00 61.59 188 HIS A C 1
ATOM 1486 O O . HIS A 1 188 ? -1.591 -10.171 -34.929 1.00 61.59 188 HIS A O 1
ATOM 1492 N N . TYR A 1 189 ? -3.217 -10.789 -33.505 1.00 56.47 189 TYR A N 1
ATOM 1493 C CA . TYR A 1 189 ? -2.538 -11.979 -32.977 1.00 56.47 189 TYR A CA 1
ATOM 1494 C C . TYR A 1 189 ? -2.612 -13.187 -33.908 1.00 56.47 189 TYR A C 1
ATOM 1496 O O . TYR A 1 189 ? -1.679 -13.991 -33.958 1.00 56.47 189 TYR A O 1
ATOM 1504 N N . ARG A 1 190 ? -3.672 -13.283 -34.720 1.00 57.12 190 ARG A N 1
ATOM 1505 C CA . ARG A 1 190 ? -3.841 -14.341 -35.727 1.00 57.12 190 ARG A CA 1
ATOM 1506 C C . ARG A 1 190 ? -2.669 -14.381 -36.717 1.00 57.12 190 ARG A C 1
ATOM 1508 O O . ARG A 1 190 ? -2.200 -15.457 -37.083 1.00 57.12 190 ARG A O 1
ATOM 1515 N N . ARG A 1 191 ? -2.145 -13.208 -37.099 1.00 57.56 191 ARG A N 1
ATOM 1516 C CA . ARG A 1 191 ? -0.993 -13.076 -38.013 1.00 57.56 191 ARG A CA 1
ATOM 1517 C C . ARG A 1 191 ? 0.332 -13.510 -37.376 1.00 57.56 191 ARG A C 1
ATOM 1519 O O . ARG A 1 191 ? 1.161 -14.099 -38.063 1.00 57.56 191 ARG A O 1
ATOM 1526 N N . ALA A 1 192 ? 0.524 -13.253 -36.080 1.00 58.72 192 ALA A N 1
ATOM 1527 C CA . ALA A 1 192 ? 1.748 -13.620 -35.364 1.00 58.72 192 ALA A CA 1
ATOM 1528 C C . ALA A 1 192 ? 1.878 -15.145 -35.190 1.00 58.72 192 ALA A C 1
ATOM 1530 O O . ALA A 1 192 ? 2.939 -15.709 -35.455 1.00 58.72 192 ALA A O 1
ATOM 1531 N N . PHE A 1 193 ? 0.784 -15.832 -34.845 1.00 55.25 193 PHE A N 1
ATOM 1532 C CA . PHE A 1 193 ? 0.782 -17.295 -34.722 1.00 55.25 193 PHE A CA 1
ATOM 1533 C C . PHE A 1 193 ? 0.818 -18.021 -36.075 1.00 55.25 193 PHE A C 1
ATOM 1535 O O . PHE A 1 193 ? 1.450 -19.070 -36.177 1.00 55.25 193 PHE A O 1
ATOM 1542 N N . SER A 1 194 ? 0.213 -17.459 -37.129 1.00 55.03 194 SER A N 1
ATOM 1543 C CA . SER A 1 194 ? 0.286 -18.029 -38.485 1.00 55.03 194 SER A CA 1
ATOM 1544 C C . SER A 1 194 ? 1.707 -18.025 -39.066 1.00 55.03 194 SER A C 1
ATOM 1546 O O . SER A 1 194 ? 2.042 -18.933 -39.823 1.00 55.03 194 SER A O 1
ATOM 1548 N N . LYS A 1 195 ? 2.559 -17.054 -38.700 1.00 54.31 195 LYS A N 1
ATOM 1549 C CA . LYS A 1 195 ? 3.974 -17.043 -39.111 1.00 54.31 195 LYS A CA 1
ATOM 1550 C C . LYS A 1 195 ? 4.814 -18.099 -38.386 1.00 54.31 195 LYS A C 1
ATOM 1552 O O . LYS A 1 195 ? 5.655 -18.719 -39.022 1.00 54.31 195 LYS A O 1
ATOM 1557 N N . LYS A 1 196 ? 4.560 -18.344 -37.095 1.00 49.19 196 LYS A N 1
ATOM 1558 C CA . LYS A 1 196 ? 5.310 -19.330 -36.288 1.00 49.19 196 LYS A CA 1
ATOM 1559 C C . LYS A 1 196 ? 5.002 -20.789 -36.672 1.00 49.19 196 LYS A C 1
ATOM 1561 O O . LYS A 1 196 ? 5.802 -21.667 -36.401 1.00 49.19 196 LYS A O 1
ATOM 1566 N N . GLY A 1 197 ? 3.864 -21.041 -37.327 1.00 45.06 197 GLY A N 1
ATOM 1567 C CA . GLY A 1 197 ? 3.505 -22.355 -37.881 1.00 45.06 197 GLY A CA 1
ATOM 1568 C C . GLY A 1 197 ? 4.035 -22.637 -39.294 1.00 45.06 197 GLY A C 1
ATOM 1569 O O . GLY A 1 197 ? 3.760 -23.705 -39.823 1.00 45.06 197 GLY A O 1
ATOM 1570 N N . ARG A 1 198 ? 4.749 -21.691 -39.923 1.00 44.81 198 ARG A N 1
ATOM 1571 C CA . ARG A 1 198 ? 5.384 -21.859 -41.248 1.00 44.81 198 ARG A CA 1
ATOM 1572 C C . ARG A 1 198 ? 6.903 -22.047 -41.182 1.00 44.81 198 ARG A C 1
ATOM 1574 O O . ARG A 1 198 ? 7.538 -22.128 -42.223 1.00 44.81 198 ARG A O 1
ATOM 1581 N N . SER A 1 199 ? 7.477 -22.090 -39.981 1.00 44.53 199 SER A N 1
ATOM 1582 C CA . SER A 1 199 ? 8.865 -22.492 -39.756 1.00 44.53 199 SER A CA 1
ATOM 1583 C C . SER A 1 199 ? 8.895 -23.940 -39.266 1.00 44.53 199 SER A C 1
ATOM 1585 O O . SER A 1 199 ? 9.071 -24.186 -38.072 1.00 44.53 199 SER A O 1
ATOM 1587 N N . VAL A 1 200 ? 8.639 -24.861 -40.192 1.00 37.62 200 VAL A N 1
ATOM 1588 C CA . VAL A 1 200 ? 9.083 -26.261 -40.170 1.00 37.62 200 VAL A CA 1
ATOM 1589 C C . VAL A 1 200 ? 9.565 -26.559 -41.578 1.00 37.62 200 VAL A C 1
ATOM 1591 O O . VAL A 1 200 ? 8.803 -26.217 -42.512 1.00 37.62 200 VAL A O 1
#

Foldseek 3Di:
DVLLVVCVVCVVPQVVLLVVLVVLLVVLLVVLVVCVVVVFFPPVLNVLLVVLSVQLVVLLSLQPLADDDCPDPNVVVNVVSLVVNLVSLVVGGPPCPPPVVVSVCNCVRNRVVSVVSSVSNHRPDVVSNDRPVVSPDGPVVLVVCCVPPPVSVVVVVVVVVVVVVVVLVVVVVVDVVSVVVVVVVDVVVVVVVVVVVPPD

=== Feature glossary ===
A reading guide for the features in this record.

Start from the sequence.

  · This is the polypeptide sequence — one letter per residue, N-terminus first. Length ranges from a few dozen residues for small domains to ove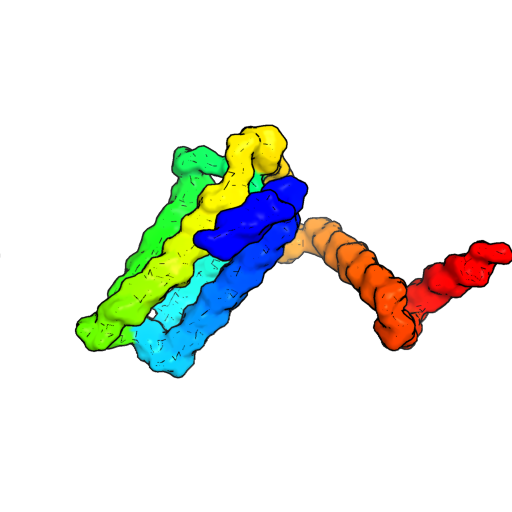r a thousand for large multi-domain proteins.

Fold it, and you get atomic coordinates and the backbone conformation that goes with them.

  · Structure coordinates are given as an mmCIF _atom_site loop: one row per atom with element, res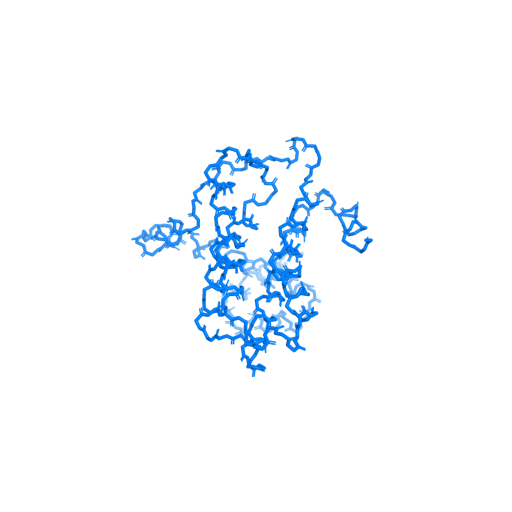idue name, chain id, sequence number, and x/y/z position in Å. Only the four main-chain atoms per residue are included here; side chains are omitted to keep the record compact.

  · Backbone dihedral angles. Every residue except chain termini has a φ (preceding-C → N → Cα → C) and a ψ (N → Cα → C → next-N). They are reported in degrees following the IUPAC sign convention. Secondary structure is essentially a statement about which (φ, ψ) basin each residue occupies.

  · The SS8 string is DSSP's per-residue secondary-structure call. α-helix (H) means an i→i+4 H-bond ladder; β-strand (E) means the residue participates in a β-sheet; 3₁₀ (G) and π (I) are tighter and wider helices; T/S are turns/bends; '-' is loop.

  · SS3 is a coarse helix/strand/coil call (letters a/b/c) made by the P-SEA algorithm from inter-Cα distances and dihedrals. It is less detailed than DSSP but needs only Cα positions.

Summarize the fold with a handful of shape descriptors and a per-residue structural alphabet.

  · Radius of gyration (Rg) is the root-mean-square distance of Cα atoms from their centroid — a single number for overall size and compactness. A globular domain of N residues has Rg ≈ 2.2·N^0.38 Å; an extended or disordered chain has a much larger Rg. The Cα contact count is the number of residue pairs whose Cα atoms are within 8 Å and are more than four positions apart in sequence — a standard proxy for tertiary packing density. The bounding box is the smallest axis-aligned box enclosing all Cα atoms.

  · The Foldseek 3Di string encodes local tertiary geometry as a 20-letter alphabet — one character per residue — derived from the relative positions of nearby Cα atoms. Unlike the amino-acid sequence, 3Di is a direct function of the 3D structure, so two proteins with the same fold have similar 3Di strings even at low sequence identity.

  · Solvent-accessible surface area (SASA) is the area in Å² traced out by the centre of a 1.4 Å probe sphere (a water molecule) rolled over the protein's van der Waals surface (Shrake–Rupley / Lee–Richards construction). Buried residues have near-zero SASA; fully exposed residues can exceed 200 Å². The total SASA scales roughly with the number of surface residues.

Ask how reliable the model is.

  · pLDDT (predicted Local Distance Difference Test) is AlphaFold's per-residue confidence score, ranging from 0 to 100. Values above 90 indicate high confidence (typically well-packed cores); 70–90 is confident; 50–70 low confidence; below 50 usually means the region is disordered or the prediction is unreliable there. AlphaFold stores pLDDT in the mmCIF B-factor column.

  · B-factor (Debye–Waller factor) reflects atomic displacement in the crystal lattice. It is an experimental observable (units Å²), not a prediction; low values mean the atom is pinned down, high values mean it moves or is heterogeneous across the crystal.

  · Predicted Aligned Error (PAE) is an AlphaFold confidence matrix: entry (i, j) is the expected error in the position of residue j, in ångströms, when the prediction is superimposed on the true structure at residue i. Low PAE within a block of residues means that block is internally rigid and well-predicted; high PAE between two blocks means their relative placement is uncertain even if each block individually is confident.

Place it in context: what it resembles, what it is annotated as, and how it looks.

  · Nearest PDB neighbors are the top structural matches found by Foldseek when searching this structure against the entire Protein Data Bank. Each hit reports a TM-score (0 to 1; >0.5 almost always implies the same fold) and an E-value. These are *structural* homologs — they may share no detectable sequence similarity.

  · Functional annotations link the protein to curated databases. InterPro entries identify conserved domains and families by matching the sequence against member-database signatures (Pfam, PROSITE, CDD, …). Gene Ontology (GO) terms describe molecular function, biological process, and cellular component in a controlled vocabulary. CATH places the structure in a hierarchical fold classification (Class/Architecture/Topology/Homologous-superfamily). The organism is the source species.

  · Three diagnostic plots accompany the record. The Cα contact map visualizes the tertiary structure as a 2D adjacency matrix (8 Å cutoff, sequence-local contacts suppressed). The Ramachandran plot shows the distribution of backbone (φ, ψ) torsions, with points in the α and β basins reflecting secondary structure content. The PAE plot shows AlphaFold's inter-residue confidence as a color matrix.

  · Six rendered views show the 3D structure from the faces of a cube — i.e. along ±x, ±y, ±z. Rendering representation is drawn randomly per protein from cartoon (secondary-structure ribbons), sticks (backbone bonds), or molecular surface; coloring is either N→C rainbow (blue at the N-terminus through red at the C-terminus) or one color per chain.